Protein AF-A0A519YRF0-F1 (afdb_monomer_lite)

Radius of gyration: 36.35 Å; chains: 1; bounding box: 74×36×101 Å

Sequence (253 aa):
MNTVLRALILFILLAVLALLLGTVAQGPLPVVVQVAGLTIQTTAPIAVIGVLAAFMLAFYLGRLTGWMLRLPRSWFRRKQAEVSARVADAYAAASMGNATLAQQLLTDLKPEDPALADLATILALQTSPLPAFSEKTLANPRLAALTALTYARVTAAAANWEETLRLATIGRQHAPQNAYLLTLQFKALVNLNNPDASELLPTLKPLLGTARHKLLVQIIQGPTALTARPTLDSAWVRAFQQWLPTGSDIFPA

Foldseek 3Di:
DDPVVVVVVVVLVVVLVVVVVVCVVPDFDWDWDADPNDTDIDTPNVVSVVVVVVVVVVVVVVVVVVVVVCVVVVVVVVVLVVLVVLLVVLVVCVLVVNLVSSLVSLVPRDHPDVVSVLSSVLSNLQSDPHNDDDVVQCVPLVRNLSSLLSNLLVCVVVVVLVSNLVSLVSSCVSVVLPLSSLLSNLVSCLLVLHLCNQVSLVSCPVVQDDVRSVVVCCQCVPPPNRPDDQDCPHPVVVVSCVVRCSDHPPDDD

pLDDT: mean 70.37, std 12.91, range [26.81, 93.12]

Structure (mmCIF, N/CA/C/O backbone):
data_AF-A0A519YRF0-F1
#
_entry.id   AF-A0A519YRF0-F1
#
loop_
_atom_site.group_PDB
_atom_site.id
_atom_site.type_symbol
_atom_site.label_atom_id
_atom_site.label_alt_id
_atom_site.label_comp_id
_atom_site.label_asym_id
_atom_site.label_entity_id
_atom_site.label_seq_id
_atom_site.pdbx_PDB_ins_code
_atom_site.Cartn_x
_atom_site.Cartn_y
_atom_site.Cartn_z
_atom_site.occupancy
_atom_site.B_iso_or_equiv
_atom_site.auth_seq_id
_atom_site.auth_comp_id
_atom_site.auth_asym_id
_atom_site.auth_atom_id
_atom_site.pdbx_PDB_model_num
ATOM 1 N N . MET A 1 1 ? -32.588 -3.205 28.923 1.00 53.00 1 MET A N 1
ATOM 2 C CA . MET A 1 1 ? -32.708 -3.470 30.376 1.00 53.00 1 MET A CA 1
ATOM 3 C C . MET A 1 1 ? -33.762 -4.556 30.516 1.00 53.00 1 MET A C 1
ATOM 5 O O . MET A 1 1 ? -34.891 -4.292 30.124 1.00 53.00 1 MET A O 1
ATOM 9 N N . ASN A 1 2 ? -33.376 -5.775 30.907 1.00 62.50 2 ASN A N 1
ATOM 10 C CA . ASN A 1 2 ? -34.237 -6.965 30.822 1.00 62.50 2 ASN A CA 1
ATOM 11 C C . ASN A 1 2 ? -35.499 -6.834 31.687 1.00 62.50 2 ASN A C 1
ATOM 13 O O . ASN A 1 2 ? -35.432 -6.358 32.819 1.00 62.50 2 ASN A O 1
ATOM 17 N N . THR A 1 3 ? -36.630 -7.299 31.160 1.00 71.31 3 THR A N 1
ATOM 18 C CA . THR A 1 3 ? -37.927 -7.429 31.851 1.00 71.31 3 THR A CA 1
ATOM 19 C C . THR A 1 3 ? -37.804 -8.185 33.175 1.00 71.31 3 THR A C 1
ATOM 21 O O . THR A 1 3 ? -38.373 -7.761 34.176 1.00 71.31 3 THR A O 1
ATOM 24 N N . VAL A 1 4 ? -36.956 -9.214 33.212 1.00 65.19 4 VAL A N 1
ATOM 25 C CA . VAL A 1 4 ? -36.637 -10.004 34.414 1.00 65.19 4 VAL A CA 1
ATOM 26 C C . VAL A 1 4 ? -36.037 -9.146 35.535 1.00 65.19 4 VAL A C 1
ATOM 28 O O . VAL A 1 4 ? -36.414 -9.284 36.694 1.00 65.19 4 VAL A O 1
ATOM 31 N N . LEU A 1 5 ? -35.159 -8.195 35.199 1.00 61.03 5 LEU A N 1
ATOM 32 C CA . LEU A 1 5 ? -34.530 -7.316 36.190 1.00 61.03 5 LEU A CA 1
ATOM 33 C C . LEU A 1 5 ? -35.545 -6.333 36.795 1.00 61.03 5 LEU A C 1
ATOM 35 O O . LEU A 1 5 ? -35.478 -6.024 37.980 1.00 61.03 5 LEU A O 1
ATOM 39 N N . ARG A 1 6 ? -36.510 -5.860 35.994 1.00 65.38 6 ARG A N 1
ATOM 40 C CA . ARG A 1 6 ? -37.592 -4.986 36.477 1.00 65.38 6 ARG A CA 1
ATOM 41 C C . ARG A 1 6 ? -38.531 -5.732 37.423 1.00 65.38 6 ARG A C 1
ATOM 43 O O . ARG A 1 6 ? -38.879 -5.184 38.461 1.00 65.38 6 ARG A O 1
ATOM 50 N N . ALA A 1 7 ? -38.890 -6.972 37.087 1.00 65.69 7 ALA A N 1
ATOM 51 C CA . ALA A 1 7 ? -39.741 -7.813 37.925 1.00 65.69 7 ALA A CA 1
ATOM 52 C C . ALA A 1 7 ? -39.082 -8.133 39.278 1.00 65.69 7 ALA A C 1
ATOM 54 O O . ALA A 1 7 ? -39.736 -8.034 40.312 1.00 65.69 7 ALA A O 1
ATOM 55 N N . LEU A 1 8 ? -37.777 -8.427 39.283 1.00 69.75 8 LEU A N 1
ATOM 56 C CA . LEU A 1 8 ? -37.028 -8.707 40.510 1.00 69.75 8 LEU A CA 1
ATOM 57 C C . LEU A 1 8 ? -36.972 -7.487 41.446 1.00 69.75 8 LEU A C 1
ATOM 59 O O . LEU A 1 8 ? -37.209 -7.615 42.643 1.00 69.75 8 LEU A O 1
ATOM 63 N N . ILE A 1 9 ? -36.715 -6.293 40.899 1.00 72.69 9 ILE A N 1
ATOM 64 C CA . ILE A 1 9 ? -36.707 -5.043 41.678 1.00 72.69 9 ILE A CA 1
ATOM 65 C C . ILE A 1 9 ? -38.096 -4.760 42.263 1.00 72.69 9 ILE A C 1
ATOM 67 O O . ILE A 1 9 ? -38.200 -4.403 43.434 1.00 72.69 9 ILE A O 1
ATOM 71 N N . LEU A 1 10 ? -39.158 -4.951 41.472 1.00 72.75 10 LEU A N 1
ATOM 72 C CA . LEU A 1 10 ? -40.535 -4.732 41.920 1.00 72.75 10 LEU A CA 1
ATOM 73 C C . LEU A 1 10 ? -40.923 -5.699 43.048 1.00 72.75 10 LEU A C 1
ATOM 75 O O . LEU A 1 10 ? -41.559 -5.291 44.015 1.00 72.75 10 LEU A O 1
ATOM 79 N N . PHE A 1 11 ? -40.493 -6.959 42.947 1.00 74.75 11 PHE A N 1
ATOM 80 C CA . PHE A 1 11 ? -40.714 -7.980 43.968 1.00 74.75 11 PHE A CA 1
ATOM 81 C C . PHE A 1 11 ? -40.002 -7.646 45.284 1.00 74.75 11 PHE A C 1
ATOM 83 O O . PHE A 1 11 ? -40.615 -7.721 46.345 1.00 74.75 11 PHE A O 1
ATOM 90 N N . ILE A 1 12 ? -38.738 -7.211 45.224 1.00 73.50 12 ILE A N 1
ATOM 91 C CA . ILE A 1 12 ? -37.975 -6.794 46.414 1.00 73.50 12 ILE A CA 1
ATOM 92 C C . ILE A 1 12 ? -38.632 -5.575 47.080 1.00 73.50 12 ILE A C 1
ATOM 94 O O . ILE A 1 12 ? -38.772 -5.544 48.300 1.00 73.50 12 ILE A O 1
ATOM 98 N N . LEU A 1 13 ? -39.090 -4.598 46.290 1.00 72.62 13 LEU A N 1
ATOM 99 C CA . LEU A 1 13 ? -39.826 -3.430 46.787 1.00 72.62 13 LEU A CA 1
ATOM 100 C C . LEU A 1 13 ? -41.149 -3.817 47.463 1.00 72.62 13 LEU A C 1
ATOM 102 O O . LEU A 1 13 ? -41.452 -3.306 48.538 1.00 72.62 13 LEU A O 1
ATOM 106 N N . LEU A 1 14 ? -41.910 -4.741 46.869 1.00 72.94 14 LEU A N 1
ATOM 107 C CA . LEU A 1 14 ? -43.152 -5.268 47.443 1.00 72.94 14 LEU A CA 1
ATOM 108 C C . LEU A 1 14 ? -42.908 -6.041 48.745 1.00 72.94 14 LEU A C 1
ATOM 110 O O . LEU A 1 14 ? -43.640 -5.844 49.712 1.00 72.94 14 LEU A O 1
ATOM 114 N N . ALA A 1 15 ? -41.863 -6.870 48.797 1.00 70.94 15 ALA A N 1
ATOM 115 C CA . ALA A 1 15 ? -41.482 -7.607 50.000 1.00 70.94 15 ALA A CA 1
ATOM 116 C C . ALA A 1 15 ? -41.075 -6.661 51.143 1.00 70.94 15 ALA A C 1
ATOM 118 O O . ALA A 1 15 ? -41.492 -6.852 52.283 1.00 70.94 15 ALA A O 1
ATOM 119 N N . VAL A 1 16 ? -40.326 -5.599 50.831 1.00 69.44 16 VAL A N 1
ATOM 120 C CA . VAL A 1 16 ? -39.959 -4.546 51.788 1.00 69.44 16 VAL A CA 1
ATOM 121 C C . VAL A 1 16 ? -41.188 -3.781 52.287 1.00 69.44 16 VAL A C 1
ATOM 123 O O . VAL A 1 16 ? -41.314 -3.551 53.490 1.00 69.44 16 VAL A O 1
ATOM 126 N N . LEU A 1 17 ? -42.116 -3.423 51.397 1.00 68.38 17 LEU A N 1
ATOM 127 C CA . LEU A 1 17 ? -43.349 -2.723 51.760 1.00 68.38 17 LEU A CA 1
ATOM 128 C C . LEU A 1 17 ? -44.238 -3.575 52.681 1.00 68.38 17 LEU A C 1
ATOM 130 O O . LEU A 1 17 ? -44.758 -3.068 53.674 1.00 68.38 17 LEU A O 1
ATOM 134 N N . ALA A 1 18 ? -44.370 -4.872 52.389 1.00 66.44 18 ALA A N 1
ATOM 135 C CA . ALA A 1 18 ? -45.119 -5.815 53.217 1.00 66.44 18 ALA A CA 1
ATOM 136 C C . ALA A 1 18 ? -44.486 -5.993 54.608 1.00 66.44 18 ALA A C 1
ATOM 138 O O . ALA A 1 18 ? -45.199 -6.026 55.610 1.00 66.44 18 ALA A O 1
ATOM 139 N N . LEU A 1 19 ? -43.151 -6.043 54.685 1.00 65.81 19 LEU A N 1
ATOM 140 C CA . LEU A 1 19 ? -42.425 -6.138 55.953 1.00 65.81 19 LEU A CA 1
ATOM 141 C C . LEU A 1 19 ? -42.601 -4.866 56.800 1.00 65.81 19 LEU A C 1
ATOM 143 O O . LEU A 1 19 ? -42.860 -4.951 57.999 1.00 65.81 19 LEU A O 1
ATOM 147 N N . LEU A 1 20 ? -42.526 -3.688 56.170 1.00 63.53 20 LEU A N 1
ATOM 148 C CA . LEU A 1 20 ? -42.770 -2.399 56.823 1.00 63.53 20 LEU A CA 1
ATOM 149 C C . LEU A 1 20 ? -44.197 -2.319 57.381 1.00 63.53 20 LEU A C 1
ATOM 151 O O . LEU A 1 20 ? -44.368 -2.002 58.557 1.00 63.53 20 LEU A O 1
ATOM 155 N N . LEU A 1 21 ? -45.206 -2.686 56.583 1.00 64.56 21 LEU A N 1
ATOM 156 C CA . LEU A 1 21 ? -46.608 -2.739 57.016 1.00 64.56 21 LEU A CA 1
ATOM 157 C C . LEU A 1 21 ? -46.819 -3.713 58.188 1.00 64.56 21 LEU A C 1
ATOM 159 O O . LEU A 1 21 ? -47.535 -3.382 59.132 1.00 64.56 21 LEU A O 1
ATOM 163 N N . GLY A 1 22 ? -46.148 -4.870 58.176 1.00 61.28 22 GLY A N 1
ATOM 164 C CA . GLY A 1 22 ? -46.177 -5.835 59.280 1.00 61.28 22 GLY A CA 1
ATOM 165 C C . GLY A 1 22 ? -45.564 -5.299 60.580 1.00 61.28 22 GLY A C 1
ATOM 166 O O . GLY A 1 22 ? -46.123 -5.508 61.654 1.00 61.28 22 GLY A O 1
ATOM 167 N N . THR A 1 23 ? -44.459 -4.549 60.498 1.00 61.69 23 THR A N 1
ATOM 168 C CA . THR A 1 23 ? -43.810 -3.950 61.684 1.00 61.69 23 THR A CA 1
ATOM 169 C C . THR A 1 23 ? -44.591 -2.780 62.287 1.00 61.69 23 THR A C 1
ATOM 171 O O . THR A 1 23 ? -44.574 -2.595 63.501 1.00 61.69 23 THR A O 1
ATOM 174 N N . VAL A 1 24 ? -45.332 -2.017 61.476 1.00 58.81 24 VAL A N 1
ATOM 175 C CA . VAL A 1 24 ? -46.203 -0.933 61.970 1.00 58.81 24 VAL A CA 1
ATOM 176 C C . VAL A 1 24 ? -47.383 -1.489 62.779 1.00 58.81 24 VAL A C 1
ATOM 178 O O . VAL A 1 24 ? -47.816 -0.851 63.734 1.00 58.81 24 VAL A O 1
ATOM 181 N N . ALA A 1 25 ? -47.860 -2.695 62.457 1.00 60.47 25 ALA A N 1
ATOM 182 C CA . ALA A 1 25 ? -48.976 -3.334 63.156 1.00 60.47 25 ALA A CA 1
ATOM 183 C C . ALA A 1 25 ? -48.608 -3.943 64.528 1.00 60.47 25 ALA A C 1
ATOM 185 O O . ALA A 1 25 ? -49.500 -4.158 65.343 1.00 60.47 25 ALA A O 1
ATOM 186 N N . GLN A 1 26 ? -47.324 -4.230 64.792 1.00 58.56 26 GLN A N 1
ATOM 187 C CA . GLN A 1 26 ? -46.872 -4.934 66.009 1.00 58.56 26 GLN A CA 1
ATOM 188 C C . GLN A 1 26 ? -45.942 -4.107 66.919 1.00 58.56 26 GLN A C 1
ATOM 190 O O . GLN A 1 26 ? -45.599 -4.555 68.011 1.00 58.56 26 GLN A O 1
ATOM 195 N N . GLY A 1 27 ? -45.570 -2.889 66.508 1.00 55.56 27 GLY A N 1
ATOM 196 C CA . GLY A 1 27 ? -44.633 -2.019 67.226 1.00 55.56 27 GLY A CA 1
ATOM 197 C C . GLY A 1 27 ? -43.182 -2.161 66.733 1.00 55.56 27 GLY A C 1
ATOM 198 O O . GLY A 1 27 ? -42.813 -3.177 66.139 1.00 55.56 27 GLY A O 1
ATOM 199 N N . PRO A 1 28 ? -42.331 -1.132 66.928 1.00 60.09 28 PRO A N 1
ATOM 200 C CA . PRO A 1 28 ? -40.981 -1.110 66.372 1.00 60.09 28 PRO A CA 1
ATOM 201 C C . PRO A 1 28 ? -40.077 -2.137 67.066 1.00 60.09 28 PRO A C 1
ATOM 203 O O . PRO A 1 28 ? -39.600 -1.921 68.178 1.00 60.09 28 PRO A O 1
ATOM 206 N N . LEU A 1 29 ? -39.807 -3.247 66.379 1.00 66.69 29 LEU A N 1
ATOM 207 C CA . LEU A 1 29 ? -38.851 -4.260 66.821 1.00 66.69 29 LEU A CA 1
ATOM 208 C C . LEU A 1 29 ? -37.414 -3.697 66.759 1.00 66.69 29 LEU A C 1
ATOM 210 O O . LEU A 1 29 ? -37.010 -3.183 65.704 1.00 66.69 29 LEU A O 1
ATOM 214 N N . PRO A 1 30 ? -36.635 -3.775 67.855 1.00 67.00 30 PRO A N 1
ATOM 215 C CA . PRO A 1 30 ? -35.229 -3.394 67.848 1.00 67.00 30 PRO A CA 1
ATOM 216 C C . PRO A 1 30 ? -34.415 -4.425 67.061 1.00 67.00 30 PRO A C 1
ATOM 218 O O . PRO A 1 30 ? -34.533 -5.630 67.276 1.00 67.00 30 PRO A O 1
ATOM 221 N N . VAL A 1 31 ? -33.578 -3.945 66.144 1.00 69.56 31 VAL A N 1
ATOM 222 C CA . VAL A 1 31 ? -32.712 -4.767 65.295 1.00 69.56 31 VAL A CA 1
ATOM 223 C C . VAL A 1 31 ? -31.274 -4.290 65.459 1.00 69.56 31 VAL A C 1
ATOM 225 O O . VAL A 1 31 ? -30.979 -3.096 65.387 1.00 69.56 31 VAL A O 1
ATOM 228 N N . VAL A 1 32 ? -30.363 -5.236 65.672 1.00 70.38 32 VAL A N 1
ATOM 229 C CA . VAL A 1 32 ? -28.924 -4.965 65.695 1.00 70.38 32 VAL A CA 1
ATOM 230 C C . VAL A 1 32 ? -28.368 -5.275 64.316 1.00 70.38 32 VAL A C 1
ATOM 232 O O . VAL A 1 32 ? -28.427 -6.415 63.859 1.00 70.38 32 VAL A O 1
ATOM 235 N N . VAL A 1 33 ? -27.837 -4.257 63.646 1.00 65.81 33 VAL A N 1
ATOM 236 C CA . VAL A 1 33 ? -27.170 -4.405 62.353 1.00 65.81 33 VAL A CA 1
ATOM 237 C C . VAL A 1 33 ? -25.669 -4.316 62.593 1.00 65.81 33 VAL A C 1
ATOM 239 O O . VAL A 1 33 ? -25.181 -3.326 63.139 1.00 65.81 33 VAL A O 1
ATOM 242 N N . GLN A 1 34 ? -24.937 -5.359 62.207 1.00 64.56 34 GLN A N 1
ATOM 243 C CA . GLN A 1 34 ? -23.490 -5.433 62.384 1.00 64.56 34 GLN A CA 1
ATOM 244 C C . GLN A 1 34 ? -22.806 -5.426 61.016 1.00 64.56 34 GLN A C 1
ATOM 246 O O . GLN A 1 34 ? -23.026 -6.320 60.201 1.00 64.56 34 GLN A O 1
ATOM 251 N N . VAL A 1 35 ? -21.990 -4.403 60.750 1.00 64.50 35 VAL A N 1
ATOM 252 C CA . VAL A 1 35 ? -21.267 -4.244 59.478 1.00 64.50 35 VAL A CA 1
ATOM 253 C C . VAL A 1 35 ? -19.818 -3.886 59.778 1.00 64.50 35 VAL A C 1
ATOM 255 O O . VAL A 1 35 ? -19.557 -2.888 60.439 1.00 64.50 35 VAL A O 1
ATOM 258 N N . ALA A 1 36 ? -18.871 -4.697 59.297 1.00 63.84 36 ALA A N 1
ATOM 259 C CA . ALA A 1 36 ? -17.427 -4.448 59.419 1.00 63.84 36 ALA A CA 1
ATOM 260 C C . ALA A 1 36 ? -16.949 -4.090 60.849 1.00 63.84 36 ALA A C 1
ATOM 262 O O . ALA A 1 36 ? -16.088 -3.235 61.030 1.00 63.84 36 ALA A O 1
ATOM 263 N N . GLY A 1 37 ? -17.523 -4.731 61.873 1.00 68.00 37 GLY A N 1
ATOM 264 C CA . GLY A 1 37 ? -17.182 -4.492 63.283 1.00 68.00 37 GLY A CA 1
ATOM 265 C C . GLY A 1 37 ? -17.943 -3.341 63.957 1.00 68.00 37 GLY A C 1
ATOM 266 O O . GLY A 1 37 ? -17.885 -3.227 65.177 1.00 68.00 37 GLY A O 1
ATOM 267 N N . LEU A 1 38 ? -18.712 -2.541 63.212 1.00 59.34 38 LEU A N 1
ATOM 268 C CA . LEU A 1 38 ? -19.618 -1.528 63.761 1.00 59.34 38 LEU A CA 1
ATOM 269 C C . LEU A 1 38 ? -20.990 -2.144 64.053 1.00 59.34 38 LEU A C 1
ATOM 271 O O . LEU A 1 38 ? -21.667 -2.646 63.154 1.00 59.34 38 LEU A O 1
ATOM 275 N N . THR A 1 39 ? -21.402 -2.094 65.319 1.00 72.88 39 THR A N 1
ATOM 276 C CA . THR A 1 39 ? -22.752 -2.451 65.770 1.00 72.88 39 THR A CA 1
ATOM 277 C C . THR A 1 39 ? -23.626 -1.209 65.835 1.00 72.88 39 THR A C 1
ATOM 279 O O . THR A 1 39 ? -23.376 -0.316 66.644 1.00 72.88 39 THR A O 1
ATOM 282 N N . ILE A 1 40 ? -24.673 -1.170 65.015 1.00 71.69 40 ILE A N 1
ATOM 283 C CA . ILE A 1 40 ? -25.678 -0.107 65.023 1.00 71.69 40 ILE A CA 1
ATOM 284 C C . ILE A 1 40 ? -26.982 -0.711 65.540 1.00 71.69 40 ILE A C 1
ATOM 286 O O . ILE A 1 40 ? -27.536 -1.631 64.936 1.00 71.69 40 ILE A O 1
ATOM 290 N N . GLN A 1 41 ? -27.473 -0.200 66.669 1.00 74.88 41 GLN A N 1
ATOM 291 C CA . GLN A 1 41 ? -28.813 -0.514 67.157 1.00 74.88 41 GLN A CA 1
ATOM 292 C C . GLN A 1 41 ? -29.805 0.433 66.487 1.00 74.88 41 GLN A C 1
ATOM 294 O O . GLN A 1 41 ? -29.674 1.652 66.579 1.00 74.88 41 GLN A O 1
ATOM 299 N N . THR A 1 42 ? -30.778 -0.120 65.771 1.00 73.88 42 THR A N 1
ATOM 300 C CA . THR A 1 42 ? -31.785 0.668 65.060 1.00 73.88 42 THR A CA 1
ATOM 301 C C . THR A 1 42 ? -33.135 -0.044 65.077 1.00 73.88 42 THR A C 1
ATOM 303 O O . THR A 1 42 ? -33.248 -1.184 65.525 1.00 73.88 42 THR A O 1
ATOM 306 N N . THR A 1 43 ? -34.192 0.622 64.625 1.00 76.56 43 THR A N 1
ATOM 307 C CA . THR A 1 43 ? -35.510 -0.004 64.483 1.00 76.56 43 THR A CA 1
ATOM 308 C C . THR A 1 43 ? -35.619 -0.686 63.119 1.00 76.56 43 THR A C 1
ATOM 310 O O . THR A 1 43 ? -35.052 -0.216 62.128 1.00 76.56 43 THR A O 1
ATOM 313 N N . ALA A 1 44 ? -36.367 -1.792 63.050 1.00 69.38 44 ALA A N 1
ATOM 314 C CA . ALA A 1 44 ? -36.613 -2.536 61.810 1.00 69.38 44 ALA A CA 1
ATOM 315 C C . ALA A 1 44 ? -36.933 -1.656 60.573 1.00 69.38 44 ALA A C 1
ATOM 317 O O . ALA A 1 44 ? -36.298 -1.863 59.536 1.00 69.38 44 ALA A O 1
ATOM 318 N N . PRO A 1 45 ? -37.825 -0.642 60.636 1.00 71.19 45 PRO A N 1
ATOM 319 C CA . PRO A 1 45 ? -38.110 0.201 59.473 1.00 71.19 45 PRO A CA 1
ATOM 320 C C . PRO A 1 45 ? -36.902 1.010 58.983 1.00 71.19 45 PRO A C 1
ATOM 322 O O . PRO A 1 45 ? -36.700 1.141 57.776 1.00 71.19 45 PRO A O 1
ATOM 325 N N . ILE A 1 46 ? -36.063 1.513 59.893 1.00 72.06 46 ILE A N 1
ATOM 326 C CA . ILE A 1 46 ? -34.870 2.292 59.536 1.00 72.06 46 ILE A CA 1
ATOM 327 C C . ILE A 1 46 ? -33.813 1.384 58.895 1.00 72.06 46 ILE A C 1
ATOM 329 O O . ILE A 1 46 ? -33.223 1.758 57.880 1.00 72.06 46 ILE A O 1
ATOM 333 N N . ALA A 1 47 ? -33.617 0.171 59.425 1.00 68.88 47 ALA A N 1
ATOM 334 C CA . ALA A 1 47 ? -32.713 -0.816 58.831 1.00 68.88 47 ALA A CA 1
ATOM 335 C C . ALA A 1 47 ? -33.120 -1.168 57.391 1.00 68.88 47 ALA A C 1
ATOM 337 O O . ALA A 1 47 ? -32.279 -1.202 56.493 1.00 68.88 47 ALA A O 1
ATOM 338 N N . VAL A 1 48 ? -34.418 -1.372 57.156 1.00 75.25 48 VAL A N 1
ATOM 339 C CA . VAL A 1 48 ? -34.959 -1.704 55.833 1.00 75.25 48 VAL A CA 1
ATOM 340 C C . VAL A 1 48 ? -34.757 -0.558 54.836 1.00 75.25 48 VAL A C 1
ATOM 342 O O . VAL A 1 48 ? -34.291 -0.797 53.720 1.00 75.25 48 VAL A O 1
ATOM 345 N N . ILE A 1 49 ? -35.028 0.689 55.238 1.00 76.06 49 ILE A N 1
ATOM 346 C CA . ILE A 1 49 ? -34.764 1.874 54.403 1.00 76.06 49 ILE A CA 1
ATOM 347 C C . ILE A 1 49 ? -33.265 1.993 54.091 1.00 76.06 49 ILE A C 1
ATOM 349 O O . ILE A 1 49 ? -32.899 2.240 52.942 1.00 76.06 49 ILE A O 1
ATOM 353 N N . GLY A 1 50 ? -32.396 1.771 55.082 1.00 74.69 50 GLY A N 1
ATOM 354 C CA . GLY A 1 50 ? -30.943 1.815 54.911 1.00 74.69 50 GLY A CA 1
ATOM 355 C C . GLY A 1 50 ? -30.426 0.783 53.904 1.00 74.69 50 GLY A C 1
ATOM 356 O O . GLY A 1 50 ? -29.639 1.125 53.021 1.00 74.69 50 GLY A O 1
ATOM 357 N N . VAL A 1 51 ? -30.917 -0.459 53.973 1.00 76.81 51 VAL A N 1
ATOM 358 C CA . VAL A 1 51 ? -30.574 -1.517 53.007 1.00 76.81 51 VAL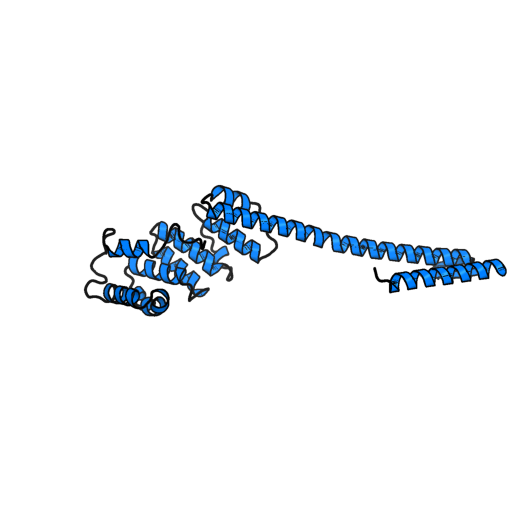 A CA 1
ATOM 359 C C . VAL A 1 51 ? -31.068 -1.162 51.605 1.00 76.81 51 VAL A C 1
ATOM 361 O O . VAL A 1 51 ? -30.326 -1.321 50.634 1.00 76.81 51 VAL A O 1
ATOM 364 N N . LEU A 1 52 ? -32.288 -0.631 51.481 1.00 78.88 52 LEU A N 1
ATOM 365 C CA . LEU A 1 52 ? -32.844 -0.233 50.188 1.00 78.88 52 LEU A CA 1
ATOM 366 C C . LEU A 1 52 ? -32.046 0.920 49.557 1.00 78.88 52 LEU A C 1
ATOM 368 O O . LEU A 1 52 ? -31.736 0.882 48.365 1.00 78.88 52 LEU A O 1
ATOM 372 N N . ALA A 1 53 ? -31.669 1.915 50.363 1.00 75.31 53 ALA A N 1
ATOM 373 C CA . ALA A 1 53 ? -30.840 3.037 49.936 1.00 75.31 53 ALA A CA 1
ATOM 374 C C . ALA A 1 53 ? -29.446 2.571 49.495 1.00 75.31 53 ALA A C 1
ATOM 376 O O . ALA A 1 53 ? -28.986 2.960 48.421 1.00 75.31 53 ALA A O 1
ATOM 377 N N . ALA A 1 54 ? -28.801 1.685 50.261 1.00 76.81 54 ALA A N 1
ATOM 378 C CA . ALA A 1 54 ? -27.510 1.104 49.896 1.00 76.81 54 ALA A CA 1
ATOM 379 C C . ALA A 1 54 ? -27.591 0.300 48.587 1.00 76.81 54 ALA A C 1
ATOM 381 O O . ALA A 1 54 ? -26.713 0.414 47.730 1.00 76.81 54 ALA A O 1
ATOM 382 N N . PHE A 1 55 ? -28.670 -0.460 48.387 1.00 80.88 55 PHE A N 1
ATOM 383 C CA . PHE A 1 55 ? -28.889 -1.224 47.161 1.00 80.88 55 PHE A CA 1
ATOM 384 C C . PHE A 1 55 ? -29.127 -0.314 45.945 1.00 80.88 55 PHE A C 1
ATOM 386 O O . PHE A 1 55 ? -28.526 -0.517 44.888 1.00 80.88 55 PHE A O 1
ATOM 393 N N . MET A 1 56 ? -29.952 0.729 46.094 1.00 79.62 56 MET A N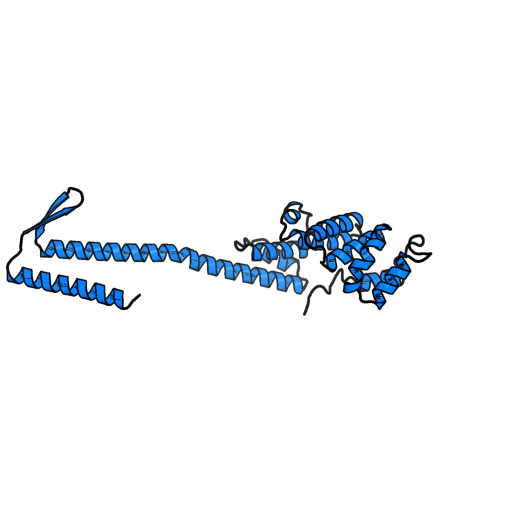 1
ATOM 394 C CA . MET A 1 56 ? -30.157 1.754 45.064 1.00 79.62 56 MET A CA 1
ATOM 395 C C . MET A 1 56 ? -28.846 2.464 44.711 1.00 79.62 56 MET A C 1
ATOM 397 O O . MET A 1 56 ? -28.563 2.661 43.528 1.00 79.62 56 MET A O 1
ATOM 401 N N . LEU A 1 57 ? -28.031 2.800 45.716 1.00 80.75 57 LEU A N 1
ATOM 402 C CA . LEU A 1 57 ? -26.729 3.438 45.538 1.00 80.75 57 LEU A CA 1
ATOM 403 C C . LEU A 1 57 ? -25.766 2.527 44.766 1.00 80.75 57 LEU A C 1
ATOM 405 O O . LEU A 1 57 ? -25.178 2.958 43.776 1.00 80.75 57 LEU A O 1
ATOM 409 N N . ALA A 1 58 ? -25.649 1.256 45.161 1.00 79.12 58 ALA A N 1
ATOM 410 C CA . ALA A 1 58 ? -24.813 0.271 44.477 1.00 79.12 58 ALA A CA 1
ATOM 411 C C . ALA A 1 58 ? -25.260 0.050 43.021 1.00 79.12 58 ALA A C 1
ATOM 413 O O . ALA A 1 58 ? -24.430 -0.008 42.112 1.00 79.12 58 ALA A O 1
ATOM 414 N N . PHE A 1 59 ? -26.572 -0.003 42.774 1.00 79.75 59 PHE A N 1
ATOM 415 C CA . PHE A 1 59 ? -27.128 -0.107 41.426 1.00 79.75 59 PHE A CA 1
ATOM 416 C C . PHE A 1 59 ? -26.803 1.125 40.569 1.00 79.75 59 PHE A C 1
ATOM 418 O O . PHE A 1 59 ? -26.399 0.990 39.410 1.00 79.75 59 PHE A O 1
ATOM 425 N N . TYR A 1 60 ? -26.944 2.329 41.133 1.00 81.00 60 TYR A N 1
ATOM 426 C CA . TYR A 1 60 ? -26.589 3.568 40.445 1.00 81.00 60 TYR A CA 1
ATOM 427 C C . TYR A 1 60 ? -25.095 3.625 40.131 1.00 81.00 60 TYR A C 1
ATOM 429 O O . TYR A 1 60 ? -24.739 3.893 38.985 1.00 81.00 60 TYR A O 1
ATOM 437 N N . LEU A 1 61 ? -24.233 3.293 41.097 1.00 80.69 61 LEU A N 1
ATOM 438 C CA . LEU A 1 61 ? -22.782 3.227 40.912 1.00 80.69 61 LEU A CA 1
ATOM 439 C C . LEU A 1 61 ? -22.395 2.220 39.821 1.00 80.69 61 LEU A C 1
ATOM 441 O O . LEU A 1 61 ? -21.614 2.558 38.934 1.00 80.69 61 LEU A O 1
ATOM 445 N N . GLY A 1 62 ? -22.996 1.026 39.806 1.00 75.94 62 GLY A N 1
ATOM 446 C CA . GLY A 1 62 ? -22.772 0.021 38.759 1.00 75.94 62 GLY A CA 1
ATOM 447 C C . GLY A 1 62 ? -23.221 0.473 37.363 1.00 75.94 62 GLY A C 1
ATOM 448 O O . GLY A 1 62 ? -22.587 0.166 36.351 1.00 75.94 62 GLY A O 1
ATOM 449 N N . ARG A 1 63 ? -24.306 1.249 37.273 1.00 75.44 63 ARG A N 1
ATOM 450 C CA . ARG A 1 63 ? -24.770 1.810 35.996 1.00 75.44 63 ARG A CA 1
ATOM 451 C C . ARG A 1 63 ? -23.874 2.952 35.511 1.00 75.44 63 ARG A C 1
ATOM 453 O O . ARG A 1 63 ? -23.651 3.074 34.305 1.00 75.44 63 ARG A O 1
ATOM 460 N N . LEU A 1 64 ? -23.357 3.761 36.432 1.00 75.50 64 LEU A N 1
ATOM 461 C CA . LEU A 1 64 ? -22.474 4.891 36.148 1.00 75.50 64 LEU A CA 1
ATOM 462 C C . LEU A 1 64 ? -21.095 4.410 35.676 1.00 75.50 64 LEU A C 1
ATOM 464 O O . LEU A 1 64 ? -20.599 4.895 34.659 1.00 75.50 64 LEU A O 1
ATOM 468 N N . THR A 1 65 ? -20.537 3.373 36.310 1.00 71.94 65 THR A N 1
ATOM 469 C CA . THR A 1 65 ? -19.306 2.710 35.844 1.00 71.94 65 THR A CA 1
ATOM 470 C C . THR A 1 65 ? -19.500 2.060 34.475 1.00 71.94 65 THR A C 1
ATOM 472 O O . THR A 1 65 ? -18.663 2.221 33.588 1.00 71.94 65 THR A O 1
ATOM 475 N N . GLY A 1 66 ? -20.649 1.419 34.234 1.00 69.50 66 GLY A N 1
ATOM 476 C CA . GLY A 1 66 ? -21.006 0.896 32.914 1.00 69.50 66 GLY A CA 1
ATOM 477 C C . GLY A 1 66 ? -21.117 1.972 31.822 1.00 69.50 66 GLY A C 1
ATOM 478 O O . GLY A 1 66 ? -20.812 1.698 30.660 1.00 69.50 66 GLY A O 1
ATOM 479 N N . TRP A 1 67 ? -21.528 3.196 32.169 1.00 66.69 67 TRP A N 1
ATOM 480 C CA . TRP A 1 67 ? -21.585 4.330 31.239 1.00 66.69 67 TRP A CA 1
ATOM 481 C C . TRP A 1 67 ? -20.195 4.925 30.976 1.00 66.69 67 TRP A C 1
ATOM 483 O O . TRP A 1 67 ? -19.823 5.109 29.815 1.00 66.69 67 TRP A O 1
ATOM 493 N N . MET A 1 68 ? -19.384 5.109 32.024 1.00 64.44 68 MET A N 1
ATOM 494 C CA . MET A 1 68 ? -17.985 5.542 31.907 1.00 64.44 68 MET A CA 1
ATOM 495 C C . MET A 1 68 ? -17.137 4.581 31.065 1.00 64.44 68 MET A C 1
ATOM 497 O O . MET A 1 68 ? -16.332 5.031 30.257 1.00 64.44 68 MET A O 1
ATOM 501 N N . LEU A 1 69 ? -17.367 3.268 31.162 1.00 65.00 69 LEU A N 1
ATOM 502 C CA . LEU A 1 69 ? -16.667 2.269 30.342 1.00 65.00 69 LEU A CA 1
ATOM 503 C C . LEU A 1 69 ? -17.124 2.248 28.869 1.00 65.00 69 LEU A C 1
ATOM 505 O O . LEU A 1 69 ? -16.408 1.740 28.004 1.00 65.00 69 LEU A O 1
ATOM 509 N N . ARG A 1 70 ? -18.308 2.789 28.549 1.00 59.12 70 ARG A N 1
ATOM 510 C CA . ARG A 1 70 ? -18.867 2.816 27.180 1.00 59.12 70 ARG A CA 1
ATOM 511 C C . ARG A 1 70 ? -18.565 4.102 26.414 1.00 59.12 70 ARG A C 1
ATOM 513 O O . ARG A 1 70 ? -18.424 4.040 25.193 1.00 59.12 70 ARG A O 1
ATOM 520 N N . LEU A 1 71 ? -18.417 5.225 27.113 1.00 61.72 71 LEU A N 1
ATOM 521 C CA . LEU A 1 71 ? -17.996 6.517 26.563 1.00 61.72 71 LEU A CA 1
ATOM 522 C C . LEU A 1 71 ? -16.760 6.456 25.647 1.00 61.72 71 LEU A C 1
ATOM 524 O O . LEU A 1 71 ? -16.853 6.973 24.526 1.00 61.72 71 LEU A O 1
ATOM 528 N N . PRO A 1 72 ? -15.640 5.807 26.037 1.00 62.62 72 PRO A N 1
ATOM 529 C CA . PRO A 1 72 ? -14.459 5.771 25.183 1.00 62.62 72 PRO A CA 1
ATOM 530 C C . PRO A 1 72 ? -14.774 5.098 23.843 1.00 62.62 72 PRO A C 1
ATOM 532 O O . PRO A 1 72 ? -14.470 5.654 22.794 1.00 62.62 72 PRO A O 1
ATOM 535 N N . ARG A 1 73 ? -15.495 3.970 23.832 1.00 62.12 73 ARG A N 1
ATOM 536 C CA . ARG A 1 73 ? -15.777 3.222 22.591 1.00 62.12 73 ARG A CA 1
ATOM 537 C C . ARG A 1 73 ? -16.614 4.006 21.579 1.00 62.12 73 ARG A C 1
ATOM 539 O O . ARG A 1 73 ? -16.340 3.934 20.38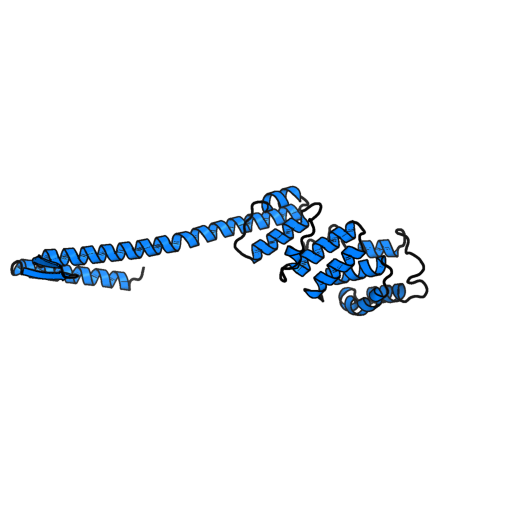4 1.00 62.12 73 ARG A O 1
ATOM 546 N N . SER A 1 74 ? -17.628 4.747 22.026 1.00 66.94 74 SER A N 1
ATOM 547 C CA . SER A 1 74 ? -18.436 5.584 21.126 1.00 66.94 74 SER A CA 1
ATOM 548 C C . SER A 1 74 ? -17.655 6.768 20.558 1.00 66.94 74 SER A C 1
ATOM 550 O O . SER A 1 74 ? -17.866 7.144 19.406 1.00 66.94 74 SER A O 1
ATOM 552 N N . TRP A 1 75 ? -16.743 7.339 21.347 1.00 71.00 75 TRP A N 1
ATOM 553 C CA . TRP A 1 75 ? -15.906 8.455 20.918 1.00 71.00 75 TRP A CA 1
ATOM 554 C C . TRP A 1 75 ? -14.823 8.004 19.929 1.00 71.00 75 TRP A C 1
ATOM 556 O O . TRP A 1 75 ? -14.664 8.622 18.878 1.00 71.00 75 TRP A O 1
ATOM 566 N N . PHE A 1 76 ? -14.173 6.865 20.194 1.00 66.62 76 PHE A N 1
ATOM 567 C CA . PHE A 1 76 ? -13.202 6.251 19.281 1.00 66.62 76 PHE A CA 1
ATOM 568 C C . PHE A 1 76 ? -13.821 5.880 17.929 1.00 66.62 76 PHE A C 1
ATOM 570 O O . PHE A 1 76 ? -13.240 6.197 16.896 1.00 66.62 76 PHE A O 1
ATOM 577 N N . ARG A 1 77 ? -15.034 5.303 17.900 1.00 68.19 77 ARG A N 1
ATOM 578 C CA . ARG A 1 77 ? -15.722 4.992 16.630 1.00 68.19 77 ARG A CA 1
ATOM 579 C C . ARG A 1 77 ? -15.984 6.229 15.774 1.00 68.19 77 ARG A C 1
ATOM 581 O O . ARG A 1 77 ? -15.827 6.167 14.561 1.00 68.19 77 ARG A O 1
ATOM 588 N N . ARG A 1 78 ? -16.380 7.349 16.389 1.00 74.25 78 ARG A N 1
ATOM 589 C CA . ARG A 1 78 ? -16.587 8.611 15.659 1.00 74.25 78 ARG A CA 1
ATOM 590 C C . ARG A 1 78 ? -15.274 9.155 15.101 1.00 74.25 78 ARG A C 1
ATOM 592 O O . ARG A 1 78 ? -15.240 9.532 13.937 1.00 74.25 78 ARG A O 1
ATOM 599 N N . LYS A 1 79 ? -14.199 9.126 15.895 1.00 76.56 79 LYS A N 1
ATOM 600 C CA . LYS A 1 79 ? -12.863 9.524 15.430 1.00 76.56 79 LYS A CA 1
ATOM 601 C C . LYS A 1 79 ? -12.363 8.655 14.278 1.00 76.56 79 LYS A C 1
ATOM 603 O O . LYS A 1 79 ? -11.856 9.191 13.304 1.00 76.56 79 LYS A O 1
ATOM 608 N N . GLN A 1 80 ? -12.540 7.336 14.348 1.00 75.31 80 GLN A N 1
ATOM 609 C CA . GLN A 1 80 ? -12.152 6.435 13.257 1.00 75.31 80 GLN A CA 1
ATOM 610 C C . GLN A 1 80 ? -12.949 6.694 11.974 1.00 75.31 80 GLN A C 1
ATOM 612 O O . GLN A 1 80 ? -12.365 6.681 10.894 1.00 75.31 80 GLN A O 1
ATOM 617 N N . ALA A 1 81 ? -14.249 6.986 12.078 1.00 76.50 81 ALA A N 1
ATOM 618 C CA . ALA A 1 81 ? -15.056 7.358 10.918 1.00 76.50 81 ALA A CA 1
ATOM 619 C C . ALA A 1 81 ? -14.541 8.650 10.259 1.00 76.50 81 ALA A C 1
ATOM 621 O O . ALA A 1 81 ? -14.385 8.696 9.041 1.00 76.50 81 ALA A O 1
ATOM 622 N N . GLU A 1 82 ? -14.195 9.666 11.053 1.00 83.38 82 GLU A N 1
ATOM 623 C CA . GLU A 1 82 ? -13.613 10.914 10.541 1.00 83.38 82 GLU A CA 1
ATOM 624 C C . GLU A 1 82 ? -12.249 10.686 9.868 1.00 83.38 82 GLU A C 1
ATOM 626 O O . GLU A 1 82 ? -12.009 11.176 8.768 1.00 83.38 82 GLU A O 1
ATOM 631 N N . VAL A 1 83 ? -11.378 9.883 10.489 1.00 79.75 83 VAL A N 1
ATOM 632 C CA . VAL A 1 83 ? -10.081 9.479 9.920 1.00 79.75 83 VAL A CA 1
ATOM 633 C C . VAL A 1 83 ? -10.277 8.765 8.580 1.00 79.75 83 VAL A C 1
ATOM 635 O O . VAL A 1 83 ? -9.602 9.096 7.610 1.00 79.75 83 VAL A O 1
ATOM 638 N N . SER A 1 84 ? -11.225 7.826 8.498 1.00 75.81 84 SER A N 1
ATOM 639 C CA . SER A 1 84 ? -11.511 7.099 7.256 1.00 75.81 84 SER A CA 1
ATOM 640 C C . SER A 1 84 ? -12.036 8.007 6.141 1.00 75.81 84 SER A C 1
ATOM 642 O O . SER A 1 84 ? -11.617 7.856 4.996 1.00 75.81 84 SER A O 1
ATOM 644 N N . ALA A 1 85 ? -12.878 8.992 6.476 1.00 79.12 85 ALA A N 1
ATOM 645 C CA . ALA A 1 85 ? -13.385 9.968 5.516 1.00 79.12 85 ALA A CA 1
ATOM 646 C C . ALA A 1 85 ? -12.247 10.829 4.952 1.00 79.12 85 ALA A C 1
ATOM 648 O O . ALA A 1 85 ? -12.123 10.957 3.742 1.00 79.12 85 ALA A O 1
ATOM 649 N N . ARG A 1 86 ? -11.338 11.316 5.807 1.00 80.50 86 ARG A N 1
ATOM 650 C CA . ARG A 1 86 ? -10.183 12.105 5.350 1.00 80.50 86 ARG A CA 1
ATOM 651 C C . ARG A 1 86 ? -9.214 11.306 4.478 1.00 80.50 86 ARG A C 1
ATOM 653 O O . ARG A 1 86 ? -8.661 11.862 3.537 1.00 80.50 86 ARG A O 1
ATOM 660 N N . VAL A 1 87 ? -9.010 10.016 4.762 1.00 75.94 87 VAL A N 1
ATOM 661 C CA . VAL A 1 87 ? -8.207 9.134 3.892 1.00 75.94 87 VAL A CA 1
ATOM 662 C C . VAL A 1 87 ? -8.887 8.949 2.530 1.00 75.94 87 VAL A C 1
ATOM 664 O O . VAL A 1 87 ? -8.208 8.980 1.506 1.00 75.94 87 VAL A O 1
ATOM 667 N N . ALA A 1 88 ? -10.216 8.809 2.499 1.00 72.44 88 ALA A N 1
ATOM 668 C CA . ALA A 1 88 ? -10.976 8.730 1.253 1.00 72.44 88 ALA A CA 1
ATOM 669 C C . ALA A 1 88 ? -10.921 10.045 0.453 1.00 72.44 88 ALA A C 1
ATOM 671 O O . ALA A 1 88 ? -10.689 10.013 -0.754 1.00 72.44 88 ALA A O 1
ATOM 672 N N . ASP A 1 89 ? -11.043 11.194 1.118 1.00 79.38 89 ASP A N 1
ATOM 673 C CA . ASP A 1 89 ? -10.921 12.511 0.486 1.00 79.38 89 ASP A CA 1
ATOM 674 C C . ASP A 1 89 ? -9.503 12.748 -0.049 1.00 79.38 89 ASP A C 1
ATOM 676 O O . ASP A 1 89 ? -9.328 13.271 -1.149 1.00 79.38 89 ASP A O 1
ATOM 680 N N . ALA A 1 90 ? -8.476 12.310 0.688 1.00 76.25 90 ALA A N 1
ATOM 681 C CA . ALA A 1 90 ? -7.091 12.366 0.233 1.00 76.25 90 ALA A CA 1
ATOM 682 C C . ALA A 1 90 ? -6.863 11.487 -1.004 1.00 76.25 90 ALA A C 1
ATOM 684 O O . ALA A 1 90 ? -6.194 11.912 -1.945 1.00 76.25 90 ALA A O 1
ATOM 685 N N . TYR A 1 91 ? -7.455 10.289 -1.036 1.00 74.25 91 TYR A N 1
ATOM 686 C CA . TYR A 1 91 ? -7.435 9.425 -2.215 1.00 74.25 91 TYR A CA 1
ATOM 687 C C . TYR A 1 91 ? -8.124 10.086 -3.413 1.00 74.25 91 TYR A C 1
ATOM 689 O O . TYR A 1 91 ? -7.560 10.122 -4.506 1.00 74.25 91 TYR A O 1
ATOM 697 N N . ALA A 1 92 ? -9.308 10.668 -3.207 1.00 68.62 92 ALA A N 1
ATOM 698 C CA . ALA A 1 92 ? -10.036 11.377 -4.251 1.00 68.62 92 ALA A CA 1
ATOM 699 C C . ALA A 1 92 ? -9.219 12.566 -4.789 1.00 68.62 92 ALA A C 1
ATOM 701 O O . ALA A 1 92 ? -9.048 12.700 -6.001 1.00 68.62 92 ALA A O 1
ATOM 702 N N . ALA A 1 93 ? -8.631 13.379 -3.907 1.00 72.50 93 ALA A N 1
ATOM 703 C CA . ALA A 1 93 ? -7.752 14.484 -4.283 1.00 72.50 93 ALA A CA 1
ATOM 704 C C . ALA A 1 93 ? -6.532 14.008 -5.089 1.00 72.50 93 ALA A C 1
ATOM 706 O O . ALA A 1 93 ? -6.216 14.601 -6.123 1.00 72.50 93 ALA A O 1
ATOM 707 N N . ALA A 1 94 ? -5.893 12.911 -4.671 1.00 69.38 94 ALA A N 1
ATOM 708 C CA . ALA A 1 94 ? -4.780 12.306 -5.399 1.00 69.38 94 ALA A CA 1
ATOM 709 C C . ALA A 1 94 ? -5.212 11.802 -6.787 1.00 69.38 94 ALA A C 1
ATOM 711 O O . ALA A 1 94 ? -4.507 12.037 -7.767 1.00 69.38 94 ALA A O 1
ATOM 712 N N . SER A 1 95 ? -6.392 11.180 -6.893 1.00 66.12 95 SER A N 1
ATOM 713 C CA . SER A 1 95 ? -6.945 10.702 -8.170 1.00 66.12 95 SER A CA 1
ATOM 714 C C . SER A 1 95 ? -7.273 11.821 -9.158 1.00 66.12 95 SER A C 1
ATOM 716 O O . SER A 1 95 ? -7.144 11.646 -10.365 1.00 66.12 95 SER A O 1
ATOM 718 N N . MET A 1 96 ? -7.608 13.005 -8.645 1.00 72.25 96 MET A N 1
ATOM 719 C CA . MET A 1 96 ? -7.832 14.215 -9.437 1.00 72.25 96 MET A CA 1
ATOM 720 C C . MET A 1 96 ? -6.531 14.972 -9.763 1.00 72.25 96 MET A C 1
ATOM 722 O O . MET A 1 96 ? -6.581 16.079 -10.294 1.00 72.25 96 MET A O 1
ATOM 726 N N . GLY A 1 97 ? -5.361 14.413 -9.430 1.00 71.75 97 GLY A N 1
ATOM 727 C CA . GLY A 1 97 ? -4.054 15.034 -9.668 1.00 71.75 97 GLY A CA 1
ATOM 728 C C . GLY A 1 97 ? -3.694 16.159 -8.691 1.00 71.75 97 GLY A C 1
ATOM 729 O O . GLY A 1 97 ? -2.678 16.829 -8.871 1.00 71.75 97 GLY A O 1
ATOM 730 N N . ASN A 1 98 ? -4.485 16.374 -7.636 1.00 80.44 98 ASN A N 1
ATOM 731 C CA . ASN A 1 98 ? -4.239 17.405 -6.632 1.00 80.44 98 ASN A CA 1
ATOM 732 C C . ASN A 1 98 ? -3.401 16.852 -5.466 1.00 80.44 98 ASN A C 1
ATOM 734 O O . ASN A 1 98 ? -3.890 16.623 -4.355 1.00 80.44 98 ASN A O 1
ATOM 738 N N . ALA A 1 99 ? -2.116 16.618 -5.741 1.00 77.69 99 ALA A N 1
ATOM 739 C CA . ALA A 1 99 ? -1.174 16.030 -4.789 1.00 77.69 99 ALA A CA 1
ATOM 740 C C . ALA A 1 99 ? -0.975 16.882 -3.519 1.00 77.69 99 ALA A C 1
ATOM 742 O O . ALA A 1 99 ? -0.846 16.335 -2.425 1.00 77.69 99 ALA A O 1
ATOM 743 N N . THR A 1 100 ? -1.012 18.213 -3.634 1.00 82.38 100 THR A N 1
ATOM 744 C CA . THR A 1 100 ? -0.886 19.140 -2.497 1.00 82.38 100 THR A CA 1
ATOM 745 C C . THR A 1 100 ? -2.067 19.039 -1.539 1.00 82.38 100 THR A C 1
ATOM 747 O O . THR A 1 100 ? -1.856 18.948 -0.330 1.00 82.38 100 THR A O 1
ATOM 750 N N . LEU A 1 101 ? -3.302 19.005 -2.052 1.00 81.75 101 LEU A N 1
ATOM 751 C CA . LEU A 1 101 ? -4.494 18.823 -1.219 1.00 81.75 101 LEU A CA 1
ATOM 752 C C . LEU A 1 101 ? -4.493 17.450 -0.537 1.00 81.75 101 LEU A C 1
ATOM 754 O O . LEU A 1 101 ? -4.757 17.357 0.660 1.00 81.75 101 LEU A O 1
ATOM 758 N N . ALA A 1 102 ? -4.143 16.392 -1.273 1.00 79.75 102 ALA A N 1
ATOM 759 C CA . ALA A 1 102 ? -4.033 15.052 -0.708 1.00 79.75 102 ALA A CA 1
ATOM 760 C C . ALA A 1 102 ? -3.004 15.000 0.435 1.00 79.75 102 ALA A C 1
ATOM 762 O O . ALA A 1 102 ? -3.284 14.457 1.502 1.00 79.75 102 ALA A O 1
ATOM 763 N N . GLN A 1 103 ? -1.845 15.641 0.265 1.00 82.25 103 GLN A N 1
ATOM 764 C CA . GLN A 1 103 ? -0.816 15.699 1.301 1.00 82.25 103 GLN A CA 1
ATOM 765 C C . GLN A 1 103 ? -1.263 16.509 2.526 1.00 82.25 103 GLN A C 1
ATOM 767 O O . GLN A 1 103 ? -1.035 16.075 3.656 1.00 82.25 103 GLN A O 1
ATOM 772 N N . GLN A 1 104 ? -1.948 17.641 2.334 1.00 84.94 104 GLN A N 1
ATOM 773 C CA . GLN A 1 104 ? -2.524 18.424 3.436 1.00 84.94 104 GLN A CA 1
ATOM 774 C C . GLN A 1 104 ? -3.517 17.599 4.259 1.00 84.94 104 GLN A C 1
ATOM 776 O O . GLN A 1 104 ? -3.449 17.605 5.486 1.00 84.94 104 GLN A O 1
ATOM 781 N N . LEU A 1 105 ? -4.390 16.836 3.595 1.00 82.75 105 LEU A N 1
ATOM 782 C CA . LEU A 1 105 ? -5.360 15.971 4.266 1.00 82.75 105 LEU A CA 1
ATOM 783 C C . LEU A 1 105 ? -4.684 14.857 5.083 1.00 82.75 105 LEU A C 1
ATOM 785 O O . LEU A 1 105 ? -5.217 14.465 6.120 1.00 82.75 105 LEU A O 1
ATOM 789 N N . LEU A 1 106 ? -3.505 14.390 4.652 1.00 82.38 106 LEU A N 1
ATOM 790 C CA . LEU A 1 106 ? -2.738 13.305 5.278 1.00 82.38 106 LEU A CA 1
ATOM 791 C C . LEU A 1 106 ? -1.768 13.751 6.384 1.00 82.38 106 LEU A C 1
ATOM 793 O O . LEU A 1 106 ? -1.441 12.939 7.246 1.00 82.38 106 LEU A O 1
ATOM 797 N N . THR A 1 107 ? -1.320 15.012 6.397 1.00 78.12 107 THR A N 1
ATOM 798 C CA . THR A 1 107 ? -0.217 15.477 7.271 1.00 78.12 107 THR A CA 1
ATOM 799 C C . THR A 1 107 ? -0.545 15.387 8.771 1.00 78.12 107 THR A C 1
ATOM 801 O O . THR A 1 107 ? 0.341 15.103 9.576 1.00 78.12 107 THR A O 1
ATOM 804 N N . ASP A 1 108 ? -1.822 15.522 9.144 1.00 72.38 108 ASP A N 1
ATOM 805 C CA . ASP A 1 108 ? -2.275 15.491 10.545 1.00 72.38 108 ASP A CA 1
ATOM 806 C C . ASP A 1 108 ? -2.979 14.180 10.947 1.00 72.38 108 ASP A C 1
ATOM 808 O O . ASP A 1 108 ? -3.488 14.043 12.067 1.00 72.38 108 ASP A O 1
ATOM 812 N N . LEU A 1 109 ? -3.034 13.191 10.049 1.00 78.75 109 LEU A N 1
ATOM 813 C CA . LEU A 1 109 ? -3.737 11.935 10.298 1.00 78.75 109 LEU A CA 1
ATOM 814 C C . LEU A 1 109 ? -2.899 10.992 11.177 1.00 78.75 109 LEU A C 1
ATOM 816 O O . LEU A 1 109 ? -1.814 10.552 10.807 1.00 78.75 109 LEU A O 1
ATOM 820 N N . LYS A 1 110 ? -3.452 10.619 12.339 1.00 76.50 110 LYS A N 1
ATOM 821 C CA . LYS A 1 110 ? -2.937 9.544 13.208 1.00 76.50 110 LYS A CA 1
ATOM 822 C C . LYS A 1 110 ? -3.947 8.396 13.292 1.00 76.50 110 LYS A C 1
ATOM 824 O O . LYS A 1 110 ? -4.679 8.298 14.279 1.00 76.50 110 LYS A O 1
ATOM 829 N N . PRO A 1 111 ? -4.052 7.565 12.243 1.00 75.00 111 PRO A N 1
ATOM 830 C CA . PRO A 1 111 ? -4.920 6.397 12.257 1.00 75.00 111 PRO A CA 1
ATOM 831 C C . PRO A 1 111 ? -4.450 5.380 13.306 1.00 75.00 111 PRO A C 1
ATOM 833 O O . PRO A 1 111 ? -3.300 4.954 13.310 1.00 75.00 111 PRO A O 1
ATOM 836 N N . GLU A 1 112 ? -5.362 4.987 14.194 1.00 75.88 112 GLU A N 1
ATOM 837 C CA . GLU A 1 112 ? -5.145 3.898 15.162 1.00 75.88 112 GLU A CA 1
ATOM 838 C C . GLU A 1 112 ? -5.389 2.516 14.538 1.00 75.88 112 GLU A C 1
ATOM 840 O O . GLU A 1 112 ? -4.896 1.508 15.040 1.00 75.88 112 GLU A O 1
ATOM 845 N N . ASP A 1 113 ? -6.160 2.466 13.445 1.00 75.38 113 ASP A N 1
ATOM 846 C CA . ASP A 1 113 ? -6.348 1.251 12.657 1.00 75.38 113 ASP A CA 1
ATOM 847 C C . ASP A 1 113 ? -5.114 1.033 11.762 1.00 75.38 113 ASP A C 1
ATOM 849 O O . ASP A 1 113 ? -4.814 1.898 10.929 1.00 75.38 113 ASP A O 1
ATOM 853 N N . PRO A 1 114 ? -4.407 -0.105 11.894 1.00 73.25 114 PRO A N 1
ATOM 854 C CA . PRO A 1 114 ? -3.218 -0.388 11.101 1.00 73.25 114 PRO A CA 1
ATOM 855 C C . PRO A 1 114 ? -3.494 -0.408 9.593 1.00 73.25 114 PRO A C 1
ATOM 857 O O . PRO A 1 114 ? -2.634 0.014 8.831 1.00 73.25 114 PRO A O 1
ATOM 860 N N . ALA A 1 115 ? -4.679 -0.833 9.143 1.00 70.88 115 ALA A N 1
ATOM 861 C CA . ALA A 1 115 ? -5.004 -0.851 7.717 1.00 70.88 115 ALA A CA 1
ATOM 862 C C . ALA A 1 115 ? -5.168 0.570 7.150 1.00 70.88 115 ALA A C 1
ATOM 864 O O . ALA A 1 115 ? -4.701 0.865 6.050 1.00 70.88 115 ALA A O 1
ATOM 865 N N . LEU A 1 116 ? -5.789 1.474 7.917 1.00 70.56 116 LEU A N 1
ATOM 866 C CA . LEU A 1 116 ? -5.897 2.887 7.541 1.00 70.56 116 LEU A CA 1
ATOM 867 C C . LEU A 1 116 ? -4.544 3.602 7.627 1.00 70.56 116 LEU A C 1
ATOM 869 O O . LEU A 1 116 ? -4.267 4.468 6.802 1.00 70.56 116 LEU A O 1
ATOM 873 N N . ALA A 1 117 ? -3.695 3.232 8.589 1.00 75.25 117 ALA A N 1
ATOM 874 C CA . ALA A 1 117 ? -2.327 3.737 8.691 1.00 75.25 117 ALA A CA 1
ATOM 875 C C . ALA A 1 117 ? -1.469 3.330 7.495 1.00 75.25 117 ALA A C 1
ATOM 877 O O . ALA A 1 117 ? -0.775 4.169 6.916 1.00 75.25 117 ALA A O 1
ATOM 878 N N . ASP A 1 118 ? -1.573 2.068 7.089 1.00 69.81 118 ASP A N 1
ATOM 879 C CA . ASP A 1 118 ? -0.906 1.531 5.911 1.00 69.81 118 ASP A CA 1
ATOM 880 C C . ASP A 1 118 ? -1.363 2.284 4.642 1.00 69.81 118 ASP A C 1
ATOM 882 O O . ASP A 1 118 ? -0.526 2.775 3.882 1.00 69.81 118 ASP A O 1
ATOM 886 N N . LEU A 1 119 ? -2.675 2.484 4.457 1.00 70.31 119 LEU A N 1
ATOM 887 C CA . LEU A 1 119 ? -3.234 3.243 3.326 1.00 70.31 119 LEU A CA 1
ATOM 888 C C . LEU A 1 119 ? -2.803 4.715 3.307 1.00 70.31 119 LEU A C 1
ATOM 890 O O . LEU A 1 119 ? -2.373 5.213 2.267 1.00 70.31 119 LEU A O 1
ATOM 894 N N . ALA A 1 120 ? -2.883 5.409 4.445 1.00 74.44 120 ALA A N 1
ATOM 895 C CA . ALA A 1 120 ? -2.460 6.804 4.559 1.00 74.44 120 ALA A CA 1
ATOM 896 C C . ALA A 1 120 ? -0.965 6.966 4.241 1.00 74.44 120 ALA A C 1
ATOM 898 O O . ALA A 1 120 ? -0.575 7.903 3.546 1.00 74.44 120 ALA A O 1
ATOM 899 N N . THR A 1 121 ? -0.138 6.016 4.689 1.00 74.44 121 THR A N 1
ATOM 900 C CA . THR A 1 121 ? 1.302 5.988 4.396 1.00 74.44 121 THR A CA 1
ATOM 901 C C . THR A 1 121 ? 1.559 5.801 2.902 1.00 74.44 121 THR A C 1
ATOM 903 O O . THR A 1 121 ? 2.373 6.521 2.328 1.00 74.44 121 THR A O 1
ATOM 906 N N . ILE A 1 122 ? 0.849 4.873 2.250 1.00 72.19 122 ILE A N 1
ATOM 907 C CA . ILE A 1 122 ? 0.975 4.647 0.802 1.00 72.19 122 ILE A CA 1
ATOM 908 C C . ILE A 1 122 ? 0.589 5.906 0.023 1.00 72.19 122 ILE A C 1
ATOM 910 O O . ILE A 1 122 ? 1.324 6.313 -0.876 1.00 72.19 122 ILE A O 1
ATOM 914 N N . LEU A 1 123 ? -0.528 6.543 0.378 1.00 72.56 123 LEU A N 1
ATOM 915 C CA . LEU A 1 123 ? -0.985 7.751 -0.306 1.00 72.56 123 LEU A CA 1
ATOM 916 C C . LEU A 1 123 ? -0.005 8.907 -0.128 1.00 72.56 123 LEU A C 1
ATOM 918 O O . LEU A 1 123 ? 0.346 9.555 -1.109 1.00 72.56 123 LEU A O 1
ATOM 922 N N . ALA A 1 124 ? 0.518 9.102 1.083 1.00 74.81 124 ALA A N 1
ATOM 923 C CA . ALA A 1 124 ? 1.510 10.137 1.353 1.00 74.81 124 ALA A CA 1
ATOM 924 C C . ALA A 1 124 ? 2.803 9.933 0.542 1.00 74.81 124 ALA A C 1
ATOM 926 O O . ALA A 1 124 ? 3.394 10.900 0.060 1.00 74.81 124 ALA A O 1
ATOM 927 N N . LEU A 1 125 ? 3.235 8.679 0.354 1.00 71.56 125 LEU A N 1
ATOM 928 C CA . LEU A 1 125 ? 4.389 8.348 -0.487 1.00 71.56 125 LEU A CA 1
ATOM 929 C C . LEU A 1 125 ? 4.135 8.643 -1.970 1.00 71.56 125 LEU A C 1
ATOM 931 O O . LEU A 1 125 ? 5.058 9.040 -2.674 1.00 71.56 125 LEU A O 1
ATOM 935 N N . GLN A 1 126 ? 2.906 8.457 -2.448 1.00 69.56 126 GLN A N 1
ATOM 936 C CA . GLN A 1 126 ? 2.547 8.686 -3.850 1.00 69.56 126 GLN A CA 1
ATOM 937 C C . GLN A 1 126 ? 2.369 10.165 -4.189 1.00 69.56 126 GLN A C 1
ATOM 939 O O . GLN A 1 126 ? 2.682 10.576 -5.303 1.00 69.56 126 GLN A O 1
ATOM 944 N N . THR A 1 127 ? 1.868 10.963 -3.248 1.00 70.62 127 THR A N 1
ATOM 945 C CA . THR A 1 127 ? 1.604 12.392 -3.463 1.00 70.62 127 THR A CA 1
ATOM 946 C C . THR A 1 127 ? 2.817 13.270 -3.163 1.00 70.62 127 THR A C 1
ATOM 948 O O . THR A 1 127 ? 2.784 14.467 -3.433 1.00 70.62 127 THR A O 1
ATOM 951 N N . SER A 1 128 ? 3.890 12.705 -2.600 1.00 70.38 128 SER A N 1
ATOM 952 C CA . SER A 1 128 ? 5.123 13.449 -2.358 1.00 70.38 128 SER A CA 1
ATOM 953 C C . SER A 1 128 ? 5.868 13.704 -3.677 1.00 70.38 128 SER A C 1
ATOM 955 O O . SER A 1 128 ? 6.112 12.753 -4.421 1.00 70.38 128 SER A O 1
ATOM 957 N N . PRO A 1 129 ? 6.304 14.948 -3.961 1.00 59.34 129 PRO A N 1
ATOM 958 C CA . PRO A 1 129 ? 7.032 15.284 -5.191 1.00 59.34 129 PRO A CA 1
ATOM 959 C C . PRO A 1 129 ? 8.361 14.525 -5.319 1.00 59.34 129 PRO A C 1
ATOM 961 O O . PRO A 1 129 ? 8.802 14.203 -6.418 1.00 59.34 129 PRO A O 1
ATOM 964 N N . LEU A 1 130 ? 8.973 14.200 -4.181 1.00 62.38 130 LEU A N 1
ATOM 965 C CA . LEU A 1 130 ? 10.072 13.255 -4.041 1.00 62.38 130 LEU A CA 1
ATOM 966 C C . LEU A 1 130 ? 9.794 12.498 -2.744 1.00 62.38 130 LEU A C 1
ATOM 968 O O . LEU A 1 130 ? 9.989 13.067 -1.665 1.00 62.38 130 LEU A O 1
ATOM 972 N N . PRO A 1 131 ? 9.265 11.265 -2.769 1.00 60.72 131 PRO A N 1
ATOM 973 C CA . PRO A 1 131 ? 9.179 10.501 -1.542 1.00 60.72 131 PRO A CA 1
ATOM 974 C C . PRO A 1 131 ? 10.615 10.318 -1.043 1.00 60.72 131 PRO A C 1
ATOM 976 O O . PRO A 1 131 ? 11.456 9.738 -1.729 1.00 60.72 131 PRO A O 1
ATOM 979 N N . ALA A 1 132 ? 10.930 10.876 0.127 1.00 62.12 132 ALA A N 1
ATOM 980 C CA . ALA A 1 132 ? 12.215 10.634 0.763 1.00 62.12 132 ALA A CA 1
ATOM 981 C C . ALA A 1 132 ? 12.290 9.134 1.040 1.00 62.12 132 ALA A C 1
ATOM 983 O O . ALA A 1 132 ? 11.417 8.591 1.723 1.00 62.12 132 ALA A O 1
ATOM 984 N N . PHE A 1 133 ? 13.268 8.452 0.447 1.00 64.81 133 PHE A N 1
ATOM 985 C CA . PHE A 1 133 ? 13.472 7.028 0.664 1.00 64.81 133 PHE A CA 1
ATOM 986 C C . PHE A 1 133 ? 13.616 6.748 2.161 1.00 64.81 133 PHE A C 1
ATOM 988 O O . PHE A 1 133 ? 14.479 7.319 2.825 1.00 64.81 133 PHE A O 1
ATOM 995 N N . SER A 1 134 ? 12.745 5.897 2.703 1.00 69.12 134 SER A N 1
ATOM 996 C CA . SER A 1 134 ? 12.791 5.501 4.105 1.00 69.12 134 SER A CA 1
ATOM 997 C C . SER A 1 134 ? 12.964 3.996 4.205 1.00 69.12 134 SER A C 1
ATOM 999 O O . SER A 1 134 ? 12.064 3.224 3.890 1.00 69.12 134 SER A O 1
ATOM 1001 N N . GLU A 1 135 ? 14.108 3.553 4.717 1.00 69.94 135 GLU A N 1
ATOM 1002 C CA . GLU A 1 135 ? 14.331 2.130 4.997 1.00 69.94 135 GLU A CA 1
ATOM 1003 C C . GLU A 1 135 ? 13.319 1.579 6.012 1.00 69.94 135 GLU A C 1
ATOM 1005 O O . GLU A 1 135 ? 12.957 0.405 5.970 1.00 69.94 135 GLU A O 1
ATOM 1010 N N . LYS A 1 136 ? 12.778 2.444 6.881 1.00 69.75 136 LYS A N 1
ATOM 1011 C CA . LYS A 1 136 ? 11.766 2.066 7.875 1.00 69.75 136 LYS A CA 1
ATOM 1012 C C . LYS A 1 136 ? 10.454 1.606 7.238 1.00 69.75 136 LYS A C 1
ATOM 1014 O O . LYS A 1 136 ? 9.808 0.715 7.782 1.00 69.75 136 LYS A O 1
ATOM 1019 N N . THR A 1 137 ? 10.054 2.179 6.102 1.00 72.00 137 THR A N 1
ATOM 1020 C CA . THR A 1 137 ? 8.820 1.773 5.408 1.00 72.00 137 THR A CA 1
ATOM 1021 C C . THR A 1 137 ? 9.011 0.499 4.584 1.00 72.00 137 THR A C 1
ATOM 1023 O O . THR A 1 137 ? 8.045 -0.235 4.383 1.00 72.00 137 THR A O 1
ATOM 1026 N N . LEU A 1 138 ? 10.249 0.184 4.180 1.00 72.62 138 LEU A N 1
ATOM 1027 C CA . LEU A 1 138 ? 10.612 -1.117 3.607 1.00 72.62 138 LEU A CA 1
ATOM 1028 C C . LEU A 1 138 ? 10.729 -2.229 4.656 1.00 72.62 138 LEU A C 1
ATOM 1030 O O . LEU A 1 138 ? 10.454 -3.381 4.344 1.00 72.62 138 LEU A O 1
ATOM 1034 N N . ALA A 1 139 ? 11.093 -1.901 5.897 1.00 75.19 139 ALA A N 1
ATOM 1035 C CA . ALA A 1 139 ? 11.176 -2.878 6.983 1.00 75.19 139 ALA A CA 1
ATOM 1036 C C . ALA A 1 139 ? 9.801 -3.427 7.417 1.00 75.19 139 ALA A C 1
ATOM 1038 O O . ALA A 1 139 ? 9.732 -4.474 8.059 1.00 75.19 139 ALA A O 1
ATOM 1039 N N . ASN A 1 140 ? 8.701 -2.743 7.078 1.00 78.75 140 ASN A N 1
ATOM 1040 C CA . ASN A 1 140 ? 7.353 -3.241 7.339 1.00 78.75 140 ASN A CA 1
ATOM 1041 C C . ASN A 1 140 ? 6.939 -4.240 6.240 1.00 78.75 140 ASN A C 1
ATOM 1043 O O . ASN A 1 140 ? 6.646 -3.810 5.123 1.00 78.75 140 ASN A O 1
ATOM 1047 N N . PRO A 1 141 ? 6.812 -5.549 6.532 1.00 76.12 141 PRO A N 1
ATOM 1048 C CA . PRO A 1 141 ? 6.541 -6.564 5.513 1.00 76.12 141 PRO A CA 1
ATOM 1049 C C . PRO A 1 141 ? 5.191 -6.381 4.807 1.00 76.12 141 PRO A C 1
ATOM 1051 O O . PRO A 1 141 ? 5.037 -6.835 3.676 1.00 76.12 141 PRO A O 1
ATOM 1054 N N . ARG A 1 142 ? 4.217 -5.709 5.443 1.00 73.88 142 ARG A N 1
ATOM 1055 C CA . ARG A 1 142 ? 2.897 -5.436 4.845 1.00 73.88 142 ARG A CA 1
ATOM 1056 C C . ARG A 1 142 ? 2.959 -4.364 3.764 1.00 73.88 142 ARG A C 1
ATOM 1058 O O . ARG A 1 142 ? 2.225 -4.433 2.785 1.00 73.88 142 ARG A O 1
ATOM 1065 N N . LEU A 1 143 ? 3.847 -3.389 3.943 1.00 77.50 143 LEU A N 1
ATOM 1066 C CA . LEU A 1 143 ? 3.996 -2.247 3.047 1.00 77.50 143 LEU A CA 1
ATOM 1067 C C . LEU A 1 143 ? 5.173 -2.397 2.088 1.00 77.50 143 LEU A C 1
ATOM 1069 O O . LEU A 1 143 ? 5.174 -1.758 1.042 1.00 77.50 143 LEU A O 1
ATOM 1073 N N . ALA A 1 144 ? 6.147 -3.250 2.405 1.00 82.38 144 ALA A N 1
ATOM 1074 C CA . ALA A 1 144 ? 7.417 -3.355 1.700 1.00 82.38 144 ALA A CA 1
ATOM 1075 C C . ALA A 1 144 ? 7.259 -3.460 0.178 1.00 82.38 144 ALA A C 1
ATOM 1077 O O . ALA A 1 144 ? 7.891 -2.700 -0.548 1.00 82.38 144 ALA A O 1
ATOM 1078 N N . ALA A 1 145 ? 6.363 -4.322 -0.318 1.00 82.94 145 ALA A N 1
ATOM 1079 C CA . ALA A 1 145 ? 6.125 -4.476 -1.755 1.00 82.94 145 ALA A CA 1
ATOM 1080 C C . ALA A 1 145 ? 5.566 -3.204 -2.423 1.00 82.94 145 ALA A C 1
ATOM 1082 O O . ALA A 1 145 ? 6.025 -2.816 -3.497 1.00 82.94 145 ALA A O 1
ATOM 1083 N N . LEU A 1 146 ? 4.586 -2.546 -1.797 1.00 78.94 146 LEU A N 1
ATOM 1084 C CA . LEU A 1 146 ? 3.923 -1.351 -2.337 1.00 78.94 146 LEU A CA 1
ATOM 1085 C C . LEU A 1 146 ? 4.812 -0.110 -2.233 1.00 78.94 146 LEU A C 1
ATOM 1087 O O . LEU A 1 146 ? 4.887 0.697 -3.162 1.00 78.94 146 LEU A O 1
ATOM 1091 N N . THR A 1 147 ? 5.530 0.013 -1.124 1.00 82.25 147 THR A N 1
ATOM 1092 C CA . THR A 1 147 ? 6.506 1.070 -0.897 1.00 82.25 147 THR A CA 1
ATOM 1093 C C . THR A 1 147 ? 7.673 0.945 -1.872 1.00 82.25 147 THR A C 1
ATOM 1095 O O . THR A 1 147 ? 8.009 1.911 -2.556 1.00 82.25 147 THR A O 1
ATOM 1098 N N . ALA A 1 148 ? 8.232 -0.261 -2.021 1.00 85.38 148 ALA A N 1
ATOM 1099 C CA . ALA A 1 148 ? 9.270 -0.548 -3.005 1.00 85.38 148 ALA A CA 1
ATOM 1100 C C . ALA A 1 148 ? 8.802 -0.242 -4.432 1.00 85.38 148 ALA A C 1
ATOM 1102 O O . ALA A 1 148 ? 9.535 0.387 -5.188 1.00 85.38 148 ALA A O 1
ATOM 1103 N N . LEU A 1 149 ? 7.567 -0.617 -4.786 1.00 84.31 149 LEU A N 1
ATOM 1104 C CA . LEU A 1 149 ? 6.972 -0.290 -6.082 1.00 84.31 149 LEU A CA 1
ATOM 1105 C C . LEU A 1 149 ? 6.891 1.227 -6.311 1.00 84.31 149 LEU A C 1
ATOM 1107 O O . LEU A 1 149 ? 7.222 1.703 -7.395 1.00 84.31 149 LEU A O 1
ATOM 1111 N N . THR A 1 150 ? 6.467 1.985 -5.300 1.00 79.19 150 THR A N 1
ATOM 1112 C CA . THR A 1 150 ? 6.322 3.446 -5.393 1.00 79.19 150 THR A CA 1
ATOM 1113 C C . THR A 1 150 ? 7.681 4.121 -5.593 1.00 79.19 150 THR A C 1
ATOM 1115 O O . THR A 1 150 ? 7.849 4.881 -6.546 1.00 79.19 150 THR A O 1
ATOM 1118 N N . TYR A 1 151 ? 8.689 3.775 -4.787 1.00 81.62 151 TYR A N 1
ATOM 1119 C CA . TYR A 1 151 ? 10.046 4.301 -4.971 1.00 81.62 151 TYR A CA 1
ATOM 1120 C C . TYR A 1 151 ? 10.685 3.847 -6.293 1.00 81.62 151 TYR A C 1
ATOM 1122 O O . TYR A 1 151 ? 11.350 4.643 -6.957 1.00 81.62 151 TYR A O 1
ATOM 1130 N N . ALA A 1 152 ? 10.463 2.596 -6.715 1.00 83.81 152 ALA A N 1
ATOM 1131 C CA . ALA A 1 152 ? 10.974 2.081 -7.987 1.00 83.81 152 ALA A CA 1
ATOM 1132 C C . ALA A 1 152 ? 10.408 2.866 -9.180 1.00 83.81 152 ALA A C 1
ATOM 1134 O O . ALA A 1 152 ? 11.114 3.115 -10.150 1.00 83.81 152 ALA A O 1
ATOM 1135 N N . ARG A 1 153 ? 9.146 3.310 -9.114 1.00 80.12 153 ARG A N 1
ATOM 1136 C CA . ARG A 1 153 ? 8.545 4.162 -10.155 1.00 80.12 153 ARG A CA 1
ATOM 1137 C C . ARG A 1 153 ? 9.184 5.545 -10.214 1.00 80.12 153 ARG A C 1
ATOM 1139 O O . ARG A 1 153 ? 9.488 6.015 -11.306 1.00 80.12 153 ARG A O 1
ATOM 1146 N N . VAL A 1 154 ? 9.410 6.176 -9.062 1.00 76.62 154 VAL A N 1
ATOM 1147 C CA . VAL A 1 154 ? 10.039 7.505 -8.992 1.00 76.62 154 VAL A CA 1
ATOM 1148 C C . VAL A 1 154 ? 11.477 7.459 -9.509 1.00 76.62 154 VAL A C 1
ATOM 1150 O O . VAL A 1 154 ? 11.878 8.288 -10.320 1.00 76.62 154 VAL A O 1
ATOM 1153 N N . THR A 1 155 ? 12.246 6.453 -9.097 1.00 78.81 155 THR A N 1
ATOM 1154 C CA . THR A 1 155 ? 13.640 6.274 -9.538 1.00 78.81 155 THR A CA 1
ATOM 1155 C C . THR A 1 155 ? 13.728 5.910 -11.019 1.00 78.81 155 THR A C 1
ATOM 1157 O O . THR A 1 155 ? 14.593 6.436 -11.718 1.00 78.81 155 THR A O 1
ATOM 1160 N N . ALA A 1 156 ? 12.771 5.132 -11.536 1.00 78.69 156 ALA A N 1
ATOM 1161 C CA . ALA A 1 156 ? 12.634 4.874 -12.967 1.00 78.69 156 ALA A CA 1
ATOM 1162 C C . ALA A 1 156 ? 12.295 6.144 -13.763 1.00 78.69 156 ALA A C 1
ATOM 1164 O O . ALA A 1 156 ? 12.826 6.337 -14.855 1.00 78.69 156 ALA A O 1
ATOM 1165 N N . ALA A 1 157 ? 11.431 7.019 -13.234 1.00 72.44 157 ALA A N 1
ATOM 1166 C CA . ALA A 1 157 ? 11.113 8.308 -13.855 1.00 72.44 157 ALA A CA 1
ATOM 1167 C C . ALA A 1 157 ? 12.336 9.241 -13.899 1.00 72.44 157 ALA A C 1
ATOM 1169 O O . ALA A 1 157 ? 12.517 9.973 -14.867 1.00 72.44 157 ALA A O 1
ATOM 1170 N N . ALA A 1 158 ? 13.215 9.149 -12.899 1.00 71.56 158 ALA A N 1
ATOM 1171 C CA . ALA A 1 158 ? 14.504 9.837 -12.861 1.00 71.56 158 ALA A CA 1
ATOM 1172 C C . ALA A 1 158 ? 15.621 9.129 -13.664 1.00 71.56 158 ALA A C 1
ATOM 1174 O O . ALA A 1 158 ? 16.778 9.531 -13.573 1.00 71.56 158 ALA A O 1
ATOM 1175 N N . ALA A 1 159 ? 15.303 8.068 -14.420 1.00 75.44 159 ALA A N 1
ATOM 1176 C CA . ALA A 1 159 ? 16.255 7.231 -15.160 1.00 75.44 159 ALA A CA 1
ATOM 1177 C C . ALA A 1 159 ? 17.383 6.607 -14.305 1.00 75.44 159 ALA A C 1
ATOM 1179 O O . ALA A 1 159 ? 18.406 6.173 -14.836 1.00 75.44 159 ALA A O 1
ATOM 1180 N N . ASN A 1 160 ? 17.194 6.508 -12.987 1.00 80.62 160 ASN A N 1
ATOM 1181 C CA . ASN A 1 160 ? 18.109 5.808 -12.093 1.00 80.62 160 ASN A CA 1
ATOM 1182 C C . ASN A 1 160 ? 17.774 4.306 -12.086 1.00 80.62 160 ASN A C 1
ATOM 1184 O O . ASN A 1 160 ? 17.044 3.801 -11.225 1.00 80.62 160 ASN A O 1
ATOM 1188 N N . TRP A 1 161 ? 18.268 3.595 -13.102 1.00 84.62 161 TRP A N 1
ATOM 1189 C CA . TRP A 1 161 ? 17.930 2.190 -13.345 1.00 84.62 161 TRP A CA 1
ATOM 1190 C C . TR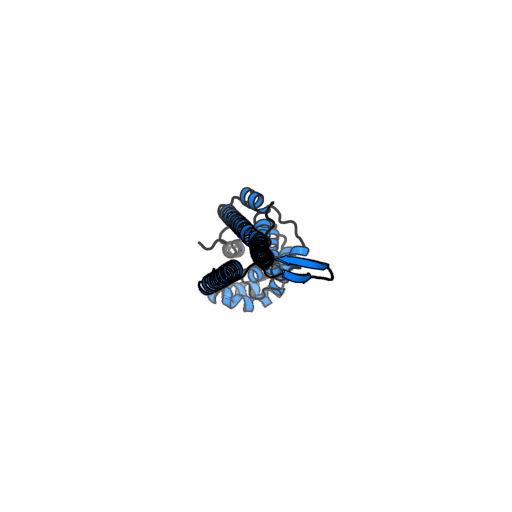P A 1 161 ? 18.544 1.219 -12.329 1.00 84.62 161 TRP A C 1
ATOM 1192 O O . TRP A 1 161 ? 17.918 0.205 -12.030 1.00 84.62 161 TRP A O 1
ATOM 1202 N N . GLU A 1 162 ? 19.710 1.527 -11.755 1.00 89.56 162 GLU A N 1
ATOM 1203 C CA . GLU A 1 162 ? 20.337 0.709 -10.702 1.00 89.56 162 GLU A CA 1
ATOM 1204 C C . GLU A 1 162 ? 19.473 0.687 -9.438 1.00 89.56 162 GLU A C 1
ATOM 1206 O O . GLU A 1 162 ? 19.137 -0.375 -8.909 1.00 89.56 162 GLU A O 1
ATOM 1211 N N . GLU A 1 163 ? 19.024 1.864 -9.006 1.00 86.12 163 GLU A N 1
ATOM 1212 C CA . GLU A 1 163 ? 18.155 1.987 -7.842 1.00 86.12 163 GLU A CA 1
ATOM 1213 C C . GLU A 1 163 ? 16.760 1.406 -8.118 1.00 86.12 163 GLU A C 1
ATOM 1215 O O . GLU A 1 163 ? 16.192 0.711 -7.272 1.00 86.12 163 GLU A O 1
ATOM 1220 N N . THR A 1 164 ? 16.238 1.588 -9.338 1.00 85.88 164 THR A N 1
ATOM 1221 C CA . THR A 1 164 ? 14.994 0.936 -9.782 1.00 85.88 164 THR A CA 1
ATOM 1222 C C . THR A 1 164 ? 15.097 -0.586 -9.659 1.00 85.88 164 THR A C 1
ATOM 1224 O O . THR A 1 164 ? 14.181 -1.228 -9.139 1.00 85.88 164 THR A O 1
ATOM 1227 N N . LEU A 1 165 ? 16.211 -1.173 -10.117 1.00 91.62 165 LEU A N 1
ATOM 1228 C CA . LEU A 1 165 ? 16.461 -2.611 -10.049 1.00 91.62 165 LEU A CA 1
ATOM 1229 C C . LEU A 1 165 ? 16.511 -3.095 -8.597 1.00 91.62 165 LEU A C 1
ATOM 1231 O O . LEU A 1 165 ? 15.855 -4.085 -8.255 1.00 91.62 165 LEU A O 1
ATOM 1235 N N . ARG A 1 166 ? 17.249 -2.384 -7.737 1.00 93.12 166 ARG A N 1
ATOM 1236 C CA . ARG A 1 166 ? 17.366 -2.702 -6.309 1.00 93.12 166 ARG A CA 1
ATOM 1237 C C . ARG A 1 166 ? 15.996 -2.708 -5.631 1.00 93.12 166 ARG A C 1
ATOM 1239 O O . ARG A 1 166 ? 15.623 -3.696 -4.998 1.00 93.12 166 ARG A O 1
ATOM 1246 N N . LEU A 1 167 ? 15.218 -1.643 -5.814 1.00 89.62 167 LEU A N 1
ATOM 1247 C CA . LEU A 1 167 ? 13.896 -1.484 -5.209 1.00 89.62 167 LEU A CA 1
ATOM 1248 C C . LEU A 1 167 ? 12.894 -2.510 -5.739 1.00 89.62 167 LEU A C 1
ATOM 1250 O O . LEU A 1 167 ? 12.192 -3.142 -4.952 1.00 89.62 167 LEU A O 1
ATOM 1254 N N . ALA A 1 168 ? 12.856 -2.743 -7.053 1.00 89.88 168 ALA A N 1
ATOM 1255 C CA . ALA A 1 168 ? 11.983 -3.759 -7.633 1.00 89.88 168 ALA A CA 1
ATOM 1256 C C . ALA A 1 168 ? 12.315 -5.163 -7.096 1.00 89.88 168 ALA A C 1
ATOM 1258 O O . ALA A 1 168 ? 11.408 -5.937 -6.789 1.00 89.88 168 ALA A O 1
ATOM 1259 N N . THR A 1 169 ? 13.602 -5.470 -6.911 1.00 91.81 169 THR A N 1
ATOM 1260 C CA . THR A 1 169 ? 14.060 -6.745 -6.340 1.00 91.81 169 THR A CA 1
ATOM 1261 C C . THR A 1 169 ? 13.626 -6.899 -4.883 1.00 91.81 169 THR A C 1
ATOM 1263 O O . THR A 1 169 ? 13.059 -7.933 -4.533 1.00 91.81 169 THR A O 1
ATOM 1266 N N . ILE A 1 170 ? 13.797 -5.861 -4.054 1.00 90.25 170 ILE A N 1
ATOM 1267 C CA . ILE A 1 170 ? 13.304 -5.845 -2.664 1.00 90.25 170 ILE A CA 1
ATOM 1268 C C . ILE A 1 170 ? 11.788 -6.060 -2.637 1.00 90.25 170 ILE A C 1
ATOM 1270 O O . ILE A 1 170 ? 11.295 -6.934 -1.929 1.00 90.25 170 ILE A O 1
ATOM 1274 N N . GLY A 1 171 ? 11.030 -5.334 -3.462 1.00 87.62 171 GLY A N 1
ATOM 1275 C CA . GLY A 1 171 ? 9.578 -5.496 -3.529 1.00 87.62 171 GLY A CA 1
ATOM 1276 C C . GLY A 1 171 ? 9.158 -6.923 -3.895 1.00 87.62 171 GLY A C 1
ATOM 1277 O O . GLY A 1 171 ? 8.197 -7.454 -3.333 1.00 87.62 171 GLY A O 1
ATOM 1278 N N . ARG A 1 172 ? 9.898 -7.582 -4.794 1.00 90.50 172 ARG A N 1
ATOM 1279 C CA . ARG A 1 172 ? 9.636 -8.971 -5.200 1.00 90.50 172 ARG A CA 1
ATOM 1280 C C . ARG A 1 172 ? 9.928 -10.004 -4.115 1.00 90.50 172 ARG A C 1
ATOM 1282 O O . ARG A 1 172 ? 9.305 -11.059 -4.154 1.00 90.50 172 ARG A O 1
ATOM 1289 N N . GLN A 1 173 ? 10.796 -9.721 -3.142 1.00 91.06 173 GLN A N 1
ATOM 1290 C CA . GLN A 1 173 ? 10.975 -10.609 -1.983 1.00 91.06 173 GLN A CA 1
ATOM 1291 C C . GLN A 1 173 ? 9.671 -10.744 -1.180 1.00 91.06 173 GLN A C 1
ATOM 1293 O O . GLN A 1 173 ? 9.387 -11.806 -0.633 1.00 91.06 173 GLN A O 1
ATOM 1298 N N . HIS A 1 174 ? 8.849 -9.691 -1.171 1.00 86.69 174 HIS A N 1
ATOM 1299 C CA . HIS A 1 174 ? 7.564 -9.658 -0.470 1.00 86.69 174 HIS A CA 1
ATOM 1300 C C . HIS A 1 174 ? 6.365 -9.991 -1.371 1.00 86.69 174 HIS A C 1
ATOM 1302 O O . HIS A 1 174 ? 5.364 -10.517 -0.889 1.00 86.69 174 HIS A O 1
ATOM 1308 N N . ALA A 1 175 ? 6.446 -9.707 -2.675 1.00 84.94 175 ALA A N 1
ATOM 1309 C CA . ALA A 1 175 ? 5.388 -9.990 -3.647 1.00 84.94 175 ALA A CA 1
ATOM 1310 C C . ALA A 1 175 ? 5.968 -10.516 -4.980 1.00 84.94 175 ALA A C 1
ATOM 1312 O O . ALA A 1 175 ? 6.017 -9.783 -5.975 1.00 84.94 175 ALA A O 1
ATOM 1313 N N . PRO A 1 176 ? 6.400 -11.790 -5.043 1.00 86.00 176 PRO A N 1
ATOM 1314 C CA . PRO A 1 176 ? 7.209 -12.315 -6.151 1.00 86.00 176 PRO A CA 1
ATOM 1315 C C . PRO A 1 176 ? 6.489 -12.352 -7.504 1.00 86.00 176 PRO A C 1
ATOM 1317 O O . PRO A 1 176 ? 7.149 -12.278 -8.543 1.00 86.00 176 PRO A O 1
ATOM 1320 N N . GLN A 1 177 ? 5.155 -12.445 -7.488 1.00 82.50 177 GLN A N 1
ATOM 1321 C CA . GLN A 1 177 ? 4.293 -12.508 -8.675 1.00 82.50 177 GLN A CA 1
ATOM 1322 C C . GLN A 1 177 ? 3.634 -11.165 -9.029 1.00 82.50 177 GLN A C 1
ATOM 1324 O O . GLN A 1 177 ? 2.795 -11.107 -9.926 1.00 82.50 177 GLN A O 1
ATOM 1329 N N . ASN A 1 178 ? 3.977 -10.072 -8.340 1.00 79.88 178 ASN A N 1
ATOM 1330 C CA . ASN A 1 178 ? 3.404 -8.768 -8.657 1.00 79.88 178 ASN A CA 1
ATOM 1331 C C . ASN A 1 178 ? 3.869 -8.315 -10.051 1.00 79.88 178 ASN A C 1
ATOM 1333 O O . ASN A 1 178 ? 5.055 -8.056 -10.273 1.00 79.88 178 ASN A O 1
AT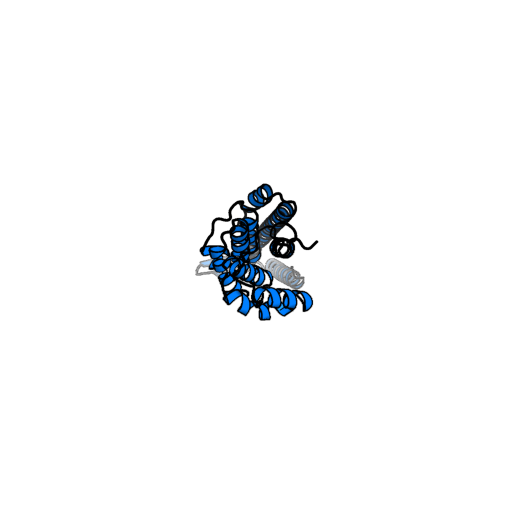OM 1337 N N . ALA A 1 179 ? 2.916 -8.197 -10.977 1.00 78.00 179 ALA A N 1
ATOM 1338 C CA . ALA A 1 179 ? 3.179 -7.868 -12.372 1.00 78.00 179 ALA A CA 1
ATOM 1339 C C . ALA A 1 179 ? 3.921 -6.534 -12.544 1.00 78.00 179 ALA A C 1
ATOM 1341 O O . ALA A 1 179 ? 4.829 -6.437 -13.368 1.00 78.00 179 ALA A O 1
ATOM 1342 N N . TYR A 1 180 ? 3.599 -5.516 -11.742 1.00 79.38 180 TYR A N 1
ATOM 1343 C CA . TYR A 1 180 ? 4.237 -4.202 -11.839 1.00 79.38 180 TYR A CA 1
ATOM 1344 C C . TYR A 1 180 ? 5.698 -4.238 -11.391 1.00 79.38 180 TYR A C 1
ATOM 1346 O O . TYR A 1 180 ? 6.557 -3.667 -12.060 1.00 79.38 180 TYR A O 1
ATOM 1354 N N . LEU A 1 181 ? 5.990 -4.942 -10.294 1.00 84.56 181 LEU A N 1
ATOM 1355 C CA . LEU A 1 181 ? 7.359 -5.113 -9.800 1.00 84.56 181 LEU A CA 1
ATOM 1356 C C . LEU A 1 181 ? 8.207 -5.939 -10.773 1.00 84.56 181 LEU A C 1
ATOM 1358 O O . LEU A 1 181 ? 9.330 -5.549 -11.083 1.00 84.56 181 LEU A O 1
ATOM 1362 N N . LEU A 1 182 ? 7.653 -7.032 -11.308 1.00 84.81 182 LEU A N 1
ATOM 1363 C CA . LEU A 1 182 ? 8.297 -7.840 -12.350 1.00 84.81 182 LEU A CA 1
ATOM 1364 C C . LEU A 1 182 ? 8.623 -7.010 -13.594 1.00 84.81 182 LEU A C 1
ATOM 1366 O O . LEU A 1 182 ? 9.719 -7.112 -14.144 1.00 84.81 182 LEU A O 1
ATOM 1370 N N . THR A 1 183 ? 7.691 -6.157 -14.015 1.00 80.75 183 THR A N 1
ATOM 1371 C CA . THR A 1 183 ? 7.884 -5.345 -15.217 1.00 80.75 183 THR A CA 1
ATOM 1372 C C . THR A 1 183 ? 8.904 -4.225 -14.992 1.00 80.75 183 THR A C 1
ATOM 1374 O O . THR A 1 183 ? 9.736 -3.982 -15.864 1.00 80.75 183 THR A O 1
ATOM 1377 N N . LEU A 1 184 ? 8.909 -3.576 -13.820 1.00 83.50 184 LEU A N 1
ATOM 1378 C CA . LEU A 1 184 ? 9.937 -2.587 -13.469 1.00 83.50 184 LEU A CA 1
ATOM 1379 C C . LEU A 1 184 ? 11.327 -3.213 -13.356 1.00 83.50 184 LEU A C 1
ATOM 1381 O O . LEU A 1 184 ? 12.287 -2.633 -13.856 1.00 83.50 184 LEU A O 1
ATOM 1385 N N . GLN A 1 185 ? 11.432 -4.403 -12.761 1.00 89.94 185 GLN A N 1
ATOM 1386 C CA . GLN A 1 185 ? 12.701 -5.120 -12.677 1.00 89.94 185 GLN A CA 1
ATOM 1387 C C . GLN A 1 185 ? 13.231 -5.464 -14.071 1.00 89.94 185 GLN A C 1
ATOM 1389 O O . GLN A 1 185 ? 14.385 -5.187 -14.379 1.00 89.94 185 GLN A O 1
ATOM 1394 N N . PHE A 1 186 ? 12.373 -6.008 -14.935 1.00 83.88 186 PHE A N 1
ATOM 1395 C CA . PHE A 1 186 ? 12.732 -6.315 -16.314 1.00 83.88 186 PHE A CA 1
ATOM 1396 C C . PHE A 1 186 ? 13.163 -5.062 -17.087 1.00 83.88 186 PHE A C 1
ATOM 1398 O O . PHE A 1 186 ? 14.203 -5.068 -17.738 1.00 83.88 186 PHE A O 1
ATOM 1405 N N . LYS A 1 187 ? 12.420 -3.954 -16.958 1.00 78.50 187 LYS A N 1
ATOM 1406 C CA . LYS A 1 187 ? 12.789 -2.658 -17.546 1.00 78.50 187 LYS A CA 1
ATOM 1407 C C . LYS A 1 187 ? 14.161 -2.187 -17.081 1.00 78.50 187 LYS A C 1
ATOM 1409 O O . LYS A 1 187 ? 14.955 -1.755 -17.915 1.00 78.50 187 LYS A O 1
ATOM 1414 N N . ALA A 1 188 ? 14.435 -2.268 -15.784 1.00 84.00 188 ALA A N 1
ATOM 1415 C CA . ALA A 1 188 ? 15.716 -1.866 -15.230 1.00 84.00 188 ALA A CA 1
ATOM 1416 C C . ALA A 1 188 ? 16.859 -2.739 -15.771 1.00 84.00 188 ALA A C 1
ATOM 1418 O O . ALA A 1 188 ? 17.845 -2.200 -16.260 1.00 84.00 188 ALA A O 1
ATOM 1419 N N . LEU A 1 189 ? 16.691 -4.065 -15.790 1.00 83.75 189 LEU A N 1
ATOM 1420 C CA . LEU A 1 189 ? 17.696 -4.994 -16.318 1.00 83.75 189 LEU A CA 1
ATOM 1421 C C . LEU A 1 189 ? 18.006 -4.744 -17.796 1.00 83.75 189 LEU A C 1
ATOM 1423 O O . LEU A 1 189 ? 19.174 -4.718 -18.172 1.00 83.75 189 LEU A O 1
ATOM 1427 N N . VAL A 1 190 ? 16.986 -4.492 -18.621 1.00 77.56 190 VAL A N 1
ATOM 1428 C CA . VAL A 1 190 ? 17.201 -4.187 -20.041 1.00 77.56 190 VAL A CA 1
ATOM 1429 C C . VAL A 1 190 ? 17.928 -2.851 -20.228 1.00 77.56 190 VAL A C 1
ATOM 1431 O O . VAL A 1 190 ? 18.858 -2.778 -21.023 1.00 77.56 190 VAL A O 1
ATOM 1434 N N . ASN A 1 191 ? 17.568 -1.803 -19.477 1.00 76.94 191 ASN A N 1
ATOM 1435 C CA . ASN A 1 191 ? 18.258 -0.505 -19.573 1.00 76.94 191 ASN A CA 1
ATOM 1436 C C . ASN A 1 191 ? 19.707 -0.560 -19.060 1.00 76.94 191 ASN A C 1
ATOM 1438 O O . ASN A 1 191 ? 20.549 0.205 -19.524 1.00 76.94 191 ASN A O 1
ATOM 1442 N N . LEU A 1 192 ? 20.003 -1.479 -18.140 1.00 79.12 192 LEU A N 1
ATOM 1443 C CA . LEU A 1 192 ? 21.354 -1.747 -17.647 1.00 79.12 192 LEU A CA 1
ATOM 1444 C C . LEU A 1 192 ? 22.142 -2.725 -18.539 1.00 79.12 192 LEU A C 1
ATOM 1446 O O . LEU A 1 192 ? 23.293 -3.018 -18.232 1.00 79.12 192 LEU A O 1
ATOM 1450 N N . ASN A 1 193 ? 21.551 -3.228 -19.633 1.00 75.56 193 ASN A N 1
ATOM 1451 C CA . ASN A 1 193 ? 22.107 -4.302 -20.470 1.00 75.56 193 ASN A CA 1
ATOM 1452 C C . ASN A 1 193 ? 22.530 -5.543 -19.660 1.00 75.56 193 ASN A C 1
ATOM 1454 O O . ASN A 1 193 ? 23.524 -6.196 -19.977 1.00 75.56 193 ASN A O 1
ATOM 1458 N N . ASN A 1 194 ? 21.791 -5.860 -18.597 1.00 77.25 194 ASN A N 1
ATOM 1459 C CA . ASN A 1 194 ? 22.090 -6.997 -17.739 1.00 77.25 194 ASN A CA 1
ATOM 1460 C C . ASN A 1 194 ? 21.516 -8.298 -18.363 1.00 77.25 194 ASN A C 1
ATOM 1462 O O . ASN A 1 194 ? 20.321 -8.335 -18.689 1.00 77.25 194 ASN A O 1
ATOM 1466 N N . PRO A 1 195 ? 22.327 -9.369 -18.521 1.00 78.00 195 PRO A N 1
ATOM 1467 C CA . PRO A 1 195 ? 21.887 -10.654 -19.080 1.00 78.00 195 PRO A CA 1
ATOM 1468 C C . PRO A 1 195 ? 20.735 -11.322 -18.309 1.00 78.00 195 PRO A C 1
ATOM 1470 O O . PRO A 1 195 ? 19.935 -12.040 -18.921 1.00 78.00 195 PRO A O 1
ATOM 1473 N N . ASP A 1 196 ? 20.575 -11.022 -17.017 1.00 83.94 196 ASP A N 1
ATOM 1474 C CA . ASP A 1 196 ? 19.501 -11.536 -16.155 1.00 83.94 196 ASP A CA 1
ATOM 1475 C C . ASP A 1 196 ? 18.101 -11.129 -16.663 1.00 83.94 196 ASP A C 1
ATOM 1477 O O . ASP A 1 196 ? 17.088 -11.734 -16.305 1.00 83.94 196 ASP A O 1
ATOM 1481 N N . ALA A 1 197 ? 18.005 -10.128 -17.552 1.00 77.94 197 ALA A N 1
ATOM 1482 C CA . ALA A 1 197 ? 16.755 -9.778 -18.230 1.00 77.94 197 ALA A CA 1
ATOM 1483 C C . ALA A 1 197 ? 16.139 -10.980 -18.968 1.00 77.94 197 ALA A C 1
ATOM 1485 O O . ALA A 1 197 ? 14.915 -11.139 -18.998 1.00 77.94 197 ALA A O 1
ATOM 1486 N N . SER A 1 198 ? 16.982 -11.837 -19.551 1.00 76.75 198 SER A N 1
ATOM 1487 C CA . SER A 1 198 ? 16.548 -13.022 -20.292 1.00 76.75 198 SER A CA 1
ATOM 1488 C C . SER A 1 198 ? 15.923 -14.088 -19.384 1.00 76.75 198 SER A C 1
ATOM 1490 O O . SER A 1 198 ? 14.961 -14.748 -19.783 1.00 76.75 198 SER A O 1
ATOM 1492 N N . GLU A 1 199 ? 16.386 -14.187 -18.137 1.00 84.50 199 GLU A N 1
ATOM 1493 C CA . GLU A 1 199 ? 15.889 -15.138 -17.139 1.00 84.50 199 GLU A CA 1
ATOM 1494 C C . GLU A 1 199 ? 14.489 -14.775 -16.624 1.00 84.50 199 GLU A C 1
ATOM 1496 O O . GLU A 1 199 ? 13.720 -15.646 -16.215 1.00 84.50 199 GLU A O 1
ATOM 1501 N N . LEU A 1 200 ? 14.104 -13.495 -16.689 1.00 82.56 200 LEU A N 1
ATOM 1502 C CA . LEU A 1 200 ? 12.762 -13.042 -16.307 1.00 82.56 200 LEU A CA 1
ATOM 1503 C C . LEU A 1 200 ? 11.692 -13.295 -17.378 1.00 82.56 200 LEU A C 1
ATOM 1505 O O . LEU A 1 200 ? 10.499 -13.269 -17.060 1.00 82.56 200 LEU A O 1
ATOM 1509 N N . LEU A 1 201 ? 12.076 -13.570 -18.629 1.00 80.19 201 LEU A N 1
ATOM 1510 C CA . LEU A 1 201 ? 11.133 -13.747 -19.740 1.00 80.19 201 LEU A CA 1
ATOM 1511 C C . LEU A 1 201 ? 10.085 -14.850 -19.504 1.00 80.19 201 LEU A C 1
ATOM 1513 O O . LEU A 1 201 ? 8.904 -14.583 -19.759 1.00 80.19 201 LEU A O 1
ATOM 1517 N N . PRO A 1 202 ? 10.434 -16.059 -19.012 1.00 83.75 202 PRO A N 1
ATOM 1518 C CA . PRO A 1 202 ? 9.452 -17.107 -18.732 1.00 83.75 202 PRO A CA 1
ATOM 1519 C C . PRO A 1 202 ? 8.405 -16.664 -17.706 1.00 83.75 202 PRO A C 1
ATOM 1521 O O . PRO A 1 202 ? 7.218 -16.933 -17.878 1.00 83.75 202 PRO A O 1
ATOM 1524 N N . THR A 1 203 ? 8.836 -15.917 -16.686 1.00 82.44 203 THR A N 1
ATOM 1525 C CA . THR A 1 203 ? 7.979 -15.398 -15.609 1.00 82.44 203 THR A CA 1
ATOM 1526 C C . THR A 1 203 ? 7.017 -14.317 -16.110 1.00 82.44 203 THR A C 1
ATOM 1528 O O . THR A 1 203 ? 5.904 -14.189 -15.606 1.00 82.44 203 THR A O 1
ATOM 1531 N N . LEU A 1 204 ? 7.409 -13.562 -17.140 1.00 75.88 204 LEU A N 1
ATOM 1532 C CA . LEU A 1 204 ? 6.573 -12.537 -17.768 1.00 75.88 204 LEU A CA 1
ATOM 1533 C C . LEU A 1 204 ? 5.566 -13.113 -18.776 1.00 75.88 204 LEU A C 1
ATOM 1535 O O . LEU A 1 204 ? 4.520 -12.513 -19.003 1.00 75.88 204 LEU A O 1
ATOM 1539 N N . LYS A 1 205 ? 5.824 -14.285 -19.368 1.00 77.62 205 LYS A N 1
ATOM 1540 C CA . LYS A 1 205 ? 4.945 -14.917 -20.371 1.00 77.62 205 LYS A CA 1
ATOM 1541 C C . LYS A 1 205 ? 3.443 -14.914 -20.021 1.00 77.62 205 LYS A C 1
ATOM 1543 O O . LYS A 1 205 ? 2.667 -14.495 -20.884 1.00 77.62 205 LYS A O 1
ATOM 1548 N N . PRO A 1 206 ? 3.001 -15.337 -18.817 1.00 77.50 206 PRO A N 1
ATOM 1549 C CA . PRO A 1 206 ? 1.579 -15.323 -18.463 1.00 77.50 206 PRO A CA 1
ATOM 1550 C C . PRO A 1 206 ? 0.988 -13.910 -18.358 1.00 77.50 206 PRO A C 1
ATOM 1552 O O . PRO A 1 206 ? -0.204 -13.739 -18.580 1.00 77.50 206 PRO A O 1
ATOM 1555 N N . LEU A 1 207 ? 1.809 -12.896 -18.070 1.00 70.94 207 LEU A N 1
ATOM 1556 C CA . LEU A 1 207 ? 1.380 -11.500 -17.938 1.00 70.94 207 LEU A CA 1
ATOM 1557 C C . LEU A 1 207 ? 1.286 -10.791 -19.293 1.00 70.94 207 LEU A C 1
ATOM 1559 O O . LEU A 1 207 ? 0.469 -9.896 -19.485 1.00 70.94 207 LEU A O 1
ATOM 1563 N N . LEU A 1 208 ? 2.141 -11.184 -20.237 1.00 64.31 208 LEU A N 1
ATOM 1564 C CA . LEU A 1 208 ? 2.302 -10.492 -21.513 1.00 64.31 208 LEU A CA 1
ATOM 1565 C C . LEU A 1 208 ? 1.484 -11.103 -22.649 1.00 64.31 208 LEU A C 1
ATOM 1567 O O . LEU A 1 208 ? 1.265 -10.448 -23.667 1.00 64.31 208 LEU A O 1
ATOM 1571 N N . GLY A 1 209 ? 1.046 -12.353 -22.505 1.00 68.69 209 GLY A N 1
ATOM 1572 C CA . GLY A 1 209 ? 0.424 -13.107 -23.586 1.00 68.69 209 GLY A CA 1
ATOM 1573 C C . GLY A 1 209 ? 1.425 -13.541 -24.668 1.00 68.69 209 GLY A C 1
ATOM 1574 O O . GLY A 1 209 ? 2.530 -13.012 -24.819 1.00 68.69 209 GLY A O 1
ATOM 1575 N N . THR A 1 210 ? 1.036 -14.549 -25.451 1.00 71.50 210 THR A N 1
ATOM 1576 C CA . THR A 1 210 ? 1.958 -15.313 -26.309 1.00 71.50 210 THR A CA 1
ATOM 1577 C C . THR A 1 210 ? 2.617 -14.483 -27.415 1.00 71.50 210 THR A C 1
ATOM 1579 O O . THR A 1 210 ? 3.810 -14.647 -27.665 1.00 71.50 210 THR A O 1
ATOM 1582 N N . ALA A 1 211 ? 1.878 -13.585 -28.075 1.00 65.00 211 ALA A N 1
ATOM 1583 C CA . ALA A 1 211 ? 2.405 -12.782 -29.184 1.00 65.00 211 ALA A CA 1
ATOM 1584 C C . ALA A 1 211 ? 3.510 -11.819 -28.726 1.00 65.00 211 ALA A C 1
ATOM 1586 O O . ALA A 1 211 ? 4.555 -11.696 -29.359 1.00 65.00 211 ALA A O 1
ATOM 1587 N N . ARG A 1 212 ? 3.298 -11.176 -27.580 1.00 63.28 212 ARG A N 1
ATOM 1588 C CA . ARG A 1 212 ? 4.182 -10.131 -27.071 1.00 63.28 212 ARG A CA 1
ATOM 1589 C C . ARG A 1 212 ? 5.417 -10.720 -26.389 1.00 63.28 212 ARG A C 1
ATOM 1591 O O . ARG A 1 212 ? 6.520 -10.213 -26.557 1.00 63.28 212 ARG A O 1
ATOM 1598 N N . HIS A 1 213 ? 5.249 -11.856 -25.711 1.00 67.19 213 HIS A N 1
ATOM 1599 C CA . HIS A 1 213 ? 6.367 -12.639 -25.196 1.00 67.19 213 HIS A CA 1
ATOM 1600 C C . HIS A 1 213 ? 7.303 -13.125 -26.319 1.00 67.19 213 HIS A C 1
ATOM 1602 O O . HIS A 1 213 ? 8.516 -13.005 -26.182 1.00 67.19 213 HIS A O 1
ATOM 1608 N N . LYS A 1 214 ? 6.765 -13.603 -27.456 1.00 65.69 214 LYS A N 1
ATOM 1609 C CA . LYS A 1 214 ? 7.585 -13.999 -28.619 1.00 65.69 214 LYS A CA 1
ATOM 1610 C C . LYS A 1 214 ? 8.434 -12.845 -29.160 1.00 65.69 214 LYS A C 1
ATOM 1612 O O . LYS A 1 214 ? 9.609 -13.058 -29.440 1.00 65.69 214 LYS A O 1
ATOM 1617 N N . LEU A 1 215 ? 7.863 -11.642 -29.263 1.00 64.56 215 LEU A N 1
ATOM 1618 C CA . LEU A 1 215 ? 8.600 -10.448 -29.692 1.00 64.56 215 LEU A CA 1
ATOM 1619 C C . LEU A 1 215 ? 9.748 -10.115 -28.728 1.00 64.56 215 LEU A C 1
ATOM 1621 O O . LEU A 1 215 ? 10.865 -9.878 -29.173 1.00 64.56 215 LEU A O 1
ATOM 1625 N N . LEU A 1 216 ? 9.509 -10.157 -27.413 1.00 64.81 216 LEU A N 1
ATOM 1626 C CA . LEU A 1 216 ? 10.557 -9.890 -26.419 1.00 64.81 216 LEU A CA 1
ATOM 1627 C C . LEU A 1 216 ? 11.692 -10.917 -26.458 1.00 64.81 216 LEU A C 1
ATOM 1629 O O . LEU A 1 216 ? 12.856 -10.531 -26.397 1.00 64.81 216 LEU A O 1
ATOM 1633 N N . VAL A 1 217 ? 11.366 -12.204 -26.598 1.00 69.62 217 VAL A N 1
ATOM 1634 C CA . VAL A 1 217 ? 12.362 -13.279 -26.738 1.00 69.62 217 VAL A CA 1
ATOM 1635 C C . VAL A 1 217 ? 13.224 -13.054 -27.981 1.00 69.62 217 VAL A C 1
ATOM 1637 O O . VAL A 1 217 ? 14.446 -13.086 -27.885 1.00 69.62 217 VAL A O 1
ATOM 1640 N N . GLN A 1 218 ? 12.610 -12.751 -29.129 1.00 66.44 218 GLN A N 1
ATOM 1641 C CA . GLN A 1 218 ? 13.338 -12.479 -30.375 1.00 66.44 218 GLN A CA 1
ATOM 1642 C C . GLN A 1 218 ? 14.267 -11.265 -30.273 1.00 66.44 218 GLN A C 1
ATOM 1644 O O . GLN A 1 218 ? 15.330 -11.260 -30.884 1.00 66.44 218 GLN A O 1
ATOM 1649 N N . ILE A 1 219 ? 13.879 -10.245 -29.507 1.00 61.75 219 ILE A N 1
ATOM 1650 C CA . ILE A 1 219 ? 14.650 -9.006 -29.370 1.00 61.75 219 ILE A CA 1
ATOM 1651 C C . ILE A 1 219 ? 15.803 -9.165 -28.378 1.00 61.75 219 ILE A C 1
ATOM 1653 O O . ILE A 1 219 ? 16.878 -8.651 -28.647 1.00 61.75 219 ILE A O 1
ATOM 1657 N N . ILE A 1 220 ? 15.603 -9.877 -27.264 1.00 63.84 220 ILE A N 1
ATOM 1658 C CA . ILE A 1 220 ? 16.609 -10.042 -26.194 1.00 63.84 220 ILE A CA 1
ATOM 1659 C C . ILE A 1 220 ? 17.573 -11.199 -26.469 1.00 63.84 220 ILE A C 1
ATOM 1661 O O . ILE A 1 220 ? 18.704 -11.188 -25.995 1.00 63.84 220 ILE A O 1
ATOM 1665 N N . GLN A 1 221 ? 17.142 -12.200 -27.232 1.00 67.75 221 GLN A N 1
ATOM 1666 C CA . GLN A 1 221 ? 17.970 -13.358 -27.586 1.00 67.75 221 GLN A CA 1
ATOM 1667 C C . GLN A 1 221 ? 18.392 -13.346 -29.064 1.00 67.75 221 GLN A C 1
ATOM 1669 O O . GLN A 1 221 ? 19.056 -14.270 -29.526 1.00 67.75 221 GLN A O 1
ATOM 1674 N N . GLY A 1 222 ? 18.000 -12.317 -29.823 1.00 58.22 222 GLY A N 1
ATOM 1675 C CA . GLY A 1 222 ? 18.370 -12.149 -31.226 1.00 58.22 222 GLY A CA 1
ATOM 1676 C C . GLY A 1 222 ? 19.830 -11.714 -31.433 1.00 58.22 222 GLY A C 1
ATOM 1677 O O . GLY A 1 222 ? 20.477 -11.206 -30.520 1.00 58.22 222 GLY A O 1
ATOM 1678 N N . PRO A 1 223 ? 20.367 -11.840 -32.658 1.00 46.66 223 PRO A N 1
ATOM 1679 C CA . PRO A 1 223 ? 21.777 -11.563 -32.965 1.00 46.66 223 PRO A CA 1
ATOM 1680 C C . PRO A 1 223 ? 22.207 -10.092 -32.774 1.00 46.66 223 PRO A C 1
ATOM 1682 O O . PRO A 1 223 ? 23.398 -9.801 -32.734 1.00 46.66 223 PRO A O 1
ATOM 1685 N N . THR A 1 224 ? 21.258 -9.163 -32.626 1.00 50.97 224 THR A N 1
ATOM 1686 C CA . THR A 1 224 ? 21.482 -7.725 -32.369 1.00 50.97 224 THR A CA 1
ATOM 1687 C C . THR A 1 224 ? 21.156 -7.297 -30.930 1.00 50.97 224 THR A C 1
ATOM 1689 O O . THR A 1 224 ? 21.180 -6.106 -30.627 1.00 50.97 224 THR A O 1
ATOM 1692 N N . ALA A 1 225 ? 20.815 -8.242 -30.049 1.00 47.50 225 ALA A N 1
ATOM 1693 C CA . ALA A 1 225 ? 20.034 -8.006 -28.833 1.00 47.50 225 ALA A CA 1
ATOM 1694 C C . ALA A 1 225 ? 20.667 -7.135 -27.738 1.00 47.50 225 ALA A C 1
ATOM 1696 O O . ALA A 1 225 ? 19.945 -6.607 -26.897 1.00 47.50 225 ALA A O 1
ATOM 1697 N N . LEU A 1 226 ? 21.992 -6.999 -27.712 1.00 48.50 226 LEU A N 1
ATOM 1698 C CA . LEU A 1 226 ? 22.703 -6.320 -26.617 1.00 48.50 226 LEU A CA 1
ATOM 1699 C C . LEU A 1 226 ? 23.854 -5.421 -27.098 1.00 48.50 226 LEU A C 1
ATOM 1701 O O . LEU A 1 226 ? 24.567 -4.839 -26.285 1.00 48.50 226 LEU A O 1
ATOM 1705 N N . THR A 1 227 ? 24.052 -5.291 -28.413 1.00 42.97 227 THR A N 1
ATOM 1706 C CA . THR A 1 227 ? 25.184 -4.547 -29.000 1.00 42.97 227 THR A CA 1
ATOM 1707 C C . THR A 1 227 ? 24.768 -3.254 -29.695 1.00 42.97 227 THR A C 1
ATOM 1709 O O . THR A 1 227 ? 25.552 -2.307 -29.738 1.00 42.97 227 THR A O 1
ATOM 1712 N N . ALA A 1 228 ? 23.529 -3.152 -30.177 1.00 43.09 228 ALA A N 1
ATOM 1713 C CA . ALA A 1 228 ? 22.968 -1.892 -30.644 1.00 43.09 228 ALA A CA 1
ATOM 1714 C C . ALA A 1 228 ? 22.155 -1.280 -29.502 1.00 43.09 228 ALA A C 1
ATOM 1716 O O . ALA A 1 228 ? 21.048 -1.741 -29.232 1.00 43.09 228 ALA A O 1
AT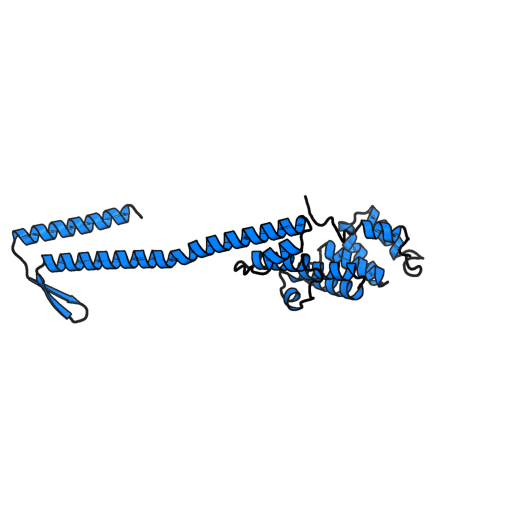OM 1717 N N . ARG A 1 229 ? 22.694 -0.253 -28.821 1.00 42.22 229 ARG A N 1
ATOM 1718 C CA . ARG A 1 229 ? 21.896 0.579 -27.904 1.00 42.22 229 ARG A CA 1
ATOM 1719 C C . ARG A 1 229 ? 20.606 0.946 -28.639 1.00 42.22 229 ARG A C 1
ATOM 1721 O O . ARG A 1 229 ? 20.706 1.626 -29.664 1.00 42.22 229 ARG A O 1
ATOM 1728 N N . PRO A 1 230 ? 19.419 0.525 -28.180 1.00 46.28 230 PRO A N 1
ATOM 1729 C CA . PRO A 1 230 ? 18.205 1.055 -28.755 1.00 46.28 230 PRO A CA 1
ATOM 1730 C C . PRO A 1 230 ? 18.232 2.558 -28.491 1.00 46.28 230 PRO A C 1
ATOM 1732 O O . PRO A 1 230 ? 18.199 3.007 -27.346 1.00 46.28 230 PRO A O 1
ATOM 1735 N N . THR A 1 231 ? 18.380 3.350 -29.549 1.00 43.75 231 THR A N 1
ATOM 1736 C CA . THR A 1 231 ? 18.245 4.798 -29.441 1.00 43.75 231 THR A CA 1
ATOM 1737 C C . THR A 1 231 ? 16.849 5.100 -28.893 1.00 43.75 231 THR A C 1
ATOM 1739 O O . THR A 1 231 ? 15.904 4.334 -29.125 1.00 43.75 231 THR A O 1
ATOM 1742 N N . LEU A 1 232 ? 16.710 6.201 -28.145 1.00 39.56 232 LEU A N 1
ATOM 1743 C CA . LEU A 1 232 ? 15.425 6.645 -27.580 1.00 39.56 232 LEU A CA 1
ATOM 1744 C C . LEU A 1 232 ? 14.313 6.756 -28.646 1.00 39.56 232 LEU A C 1
ATOM 1746 O O . LEU A 1 232 ? 13.139 6.609 -28.326 1.00 39.56 232 LEU A O 1
ATOM 1750 N N . ASP A 1 233 ? 14.691 6.909 -29.917 1.00 36.22 233 ASP A N 1
ATOM 1751 C CA . ASP A 1 233 ? 13.786 6.999 -31.067 1.00 36.22 233 ASP A CA 1
ATOM 1752 C C . ASP A 1 233 ? 13.384 5.650 -31.678 1.00 36.22 233 ASP A C 1
ATOM 1754 O O . ASP A 1 233 ? 12.522 5.585 -32.567 1.00 36.22 233 ASP A O 1
ATOM 1758 N N . SER A 1 234 ? 13.981 4.547 -31.225 1.00 47.06 234 SER A N 1
ATOM 1759 C CA . SER A 1 234 ? 13.633 3.221 -31.724 1.00 47.06 234 SER A CA 1
ATOM 1760 C C . SER A 1 234 ? 12.150 2.930 -31.468 1.00 47.06 234 SER A C 1
ATOM 1762 O O . SER A 1 234 ? 11.585 3.250 -30.418 1.00 47.06 234 SER A O 1
ATOM 1764 N N . ALA A 1 235 ? 11.492 2.299 -32.444 1.00 41.62 235 ALA A N 1
ATOM 1765 C CA . ALA A 1 235 ? 10.118 1.819 -32.282 1.00 41.62 235 ALA A CA 1
ATOM 1766 C C . ALA A 1 235 ? 9.978 0.899 -31.047 1.00 41.62 235 ALA A C 1
ATOM 1768 O O . ALA A 1 235 ? 8.907 0.832 -30.450 1.00 41.62 235 ALA A O 1
ATOM 1769 N N . TRP A 1 236 ? 11.087 0.272 -30.625 1.00 47.38 236 TRP A N 1
ATOM 1770 C CA . TRP A 1 236 ? 11.246 -0.458 -29.369 1.00 47.38 236 TRP A CA 1
ATOM 1771 C C . TRP A 1 236 ? 11.047 0.423 -28.126 1.00 47.38 236 TRP A C 1
ATOM 1773 O O . TRP A 1 236 ? 10.168 0.107 -27.329 1.00 47.38 236 TRP A O 1
ATOM 1783 N N . VAL A 1 237 ? 11.780 1.539 -27.969 1.00 48.56 237 VAL A N 1
ATOM 1784 C CA . VAL A 1 237 ? 11.612 2.449 -26.813 1.00 48.56 237 VAL A CA 1
ATOM 1785 C C . VAL A 1 237 ? 10.182 2.975 -26.763 1.00 48.56 237 VAL A C 1
ATOM 1787 O O . VAL A 1 237 ? 9.575 2.982 -25.696 1.00 48.56 237 VAL A O 1
ATOM 1790 N N . ARG A 1 238 ? 9.611 3.346 -27.913 1.00 50.81 238 ARG A N 1
ATOM 1791 C CA . ARG A 1 238 ? 8.246 3.885 -27.994 1.00 50.81 238 ARG A CA 1
ATOM 1792 C C . ARG A 1 238 ? 7.179 2.856 -27.613 1.00 50.81 238 ARG A C 1
ATOM 1794 O O . ARG A 1 238 ? 6.329 3.156 -26.780 1.00 50.81 238 ARG A O 1
ATOM 1801 N N . ALA A 1 239 ? 7.247 1.635 -28.144 1.00 44.81 239 ALA A N 1
ATOM 1802 C CA . ALA A 1 239 ? 6.315 0.563 -27.781 1.00 44.81 239 ALA A CA 1
ATOM 1803 C C . ALA A 1 239 ? 6.474 0.125 -26.313 1.00 44.81 239 ALA A C 1
ATOM 1805 O O . ALA A 1 239 ? 5.492 -0.186 -25.641 1.00 44.81 239 ALA A O 1
ATOM 1806 N N . PHE A 1 240 ? 7.705 0.141 -25.795 1.00 51.25 240 PHE A N 1
ATOM 1807 C CA . PHE A 1 240 ? 8.023 -0.218 -24.415 1.00 51.25 240 PHE A CA 1
ATOM 1808 C C . PHE A 1 240 ? 7.624 0.871 -23.399 1.00 51.25 240 PHE A C 1
ATOM 1810 O O . PHE A 1 240 ? 7.176 0.555 -22.298 1.00 51.25 240 PHE A O 1
ATOM 1817 N N . GLN A 1 241 ? 7.724 2.152 -23.770 1.00 50.62 241 GLN A N 1
ATOM 1818 C CA . GLN A 1 241 ? 7.192 3.287 -23.005 1.00 50.62 241 GLN A CA 1
ATOM 1819 C C . GLN A 1 241 ? 5.658 3.282 -22.976 1.00 50.62 241 GLN A C 1
ATOM 1821 O O . GLN A 1 241 ? 5.077 3.535 -21.927 1.00 50.62 241 GLN A O 1
ATOM 1826 N N . GLN A 1 242 ? 5.004 2.933 -24.089 1.00 50.59 242 GLN A N 1
ATOM 1827 C CA . GLN A 1 242 ? 3.541 2.802 -24.173 1.00 50.59 242 GLN A CA 1
ATOM 1828 C C . GLN A 1 242 ? 2.981 1.624 -23.360 1.00 50.59 242 GLN A C 1
ATOM 1830 O O . GLN A 1 242 ? 1.813 1.617 -22.994 1.00 50.59 242 GLN A O 1
ATOM 1835 N N . TRP A 1 243 ? 3.803 0.613 -23.079 1.00 49.75 243 TRP A N 1
ATOM 1836 C CA . TRP A 1 243 ? 3.419 -0.583 -22.327 1.00 49.75 243 TRP A CA 1
ATOM 1837 C C . TRP A 1 243 ? 3.428 -0.429 -20.810 1.00 49.75 243 TRP A C 1
ATOM 1839 O O . TRP A 1 243 ? 2.874 -1.260 -20.091 1.00 49.75 243 TRP A O 1
ATOM 1849 N N . LEU A 1 244 ? 4.111 0.597 -20.322 1.00 51.09 244 LEU A N 1
ATOM 1850 C CA . LEU A 1 244 ? 4.355 0.825 -18.911 1.00 51.09 244 LEU A CA 1
ATOM 1851 C C . LEU A 1 244 ? 3.865 2.229 -18.597 1.00 51.09 244 LEU A C 1
ATOM 1853 O O . LEU A 1 244 ? 4.658 3.161 -18.728 1.00 51.09 244 LEU A O 1
ATOM 1857 N N . PRO A 1 245 ? 2.595 2.409 -18.191 1.00 44.25 245 PRO A N 1
ATOM 1858 C CA . PRO A 1 245 ? 2.123 3.703 -17.738 1.00 44.25 245 PRO A CA 1
ATOM 1859 C C . PRO A 1 245 ? 2.919 4.066 -16.485 1.00 44.25 245 PRO A C 1
ATOM 1861 O O . PRO A 1 245 ? 2.620 3.650 -15.369 1.00 44.25 245 PRO A O 1
ATOM 1864 N N . THR A 1 246 ? 3.995 4.821 -16.674 1.00 44.78 246 THR A N 1
ATOM 1865 C CA . THR A 1 246 ? 4.750 5.439 -15.587 1.00 44.78 246 THR A CA 1
ATOM 1866 C C . THR A 1 246 ? 4.090 6.738 -15.124 1.00 44.78 246 THR A C 1
ATOM 1868 O O . THR A 1 246 ? 4.639 7.385 -14.243 1.00 44.78 246 THR A O 1
ATOM 1871 N N . GLY A 1 247 ? 2.929 7.122 -15.682 1.00 36.97 247 GLY A N 1
ATOM 1872 C CA . GLY A 1 247 ? 2.334 8.444 -15.454 1.00 36.97 247 GLY A CA 1
ATOM 1873 C C . GLY A 1 247 ? 0.826 8.529 -15.182 1.00 36.97 247 GLY A C 1
ATOM 1874 O O . GLY A 1 247 ? 0.452 9.400 -14.409 1.00 36.97 247 GLY A O 1
ATOM 1875 N N . SER A 1 248 ? -0.051 7.690 -15.756 1.00 34.22 248 SER A N 1
ATOM 1876 C CA . SER A 1 248 ? -1.502 8.006 -15.721 1.00 34.22 248 SER A CA 1
ATOM 1877 C C . SER A 1 248 ? -2.492 6.842 -15.610 1.00 34.22 248 SER A C 1
ATOM 1879 O O . SER A 1 248 ? -3.566 7.043 -15.055 1.00 34.22 248 SER A O 1
ATOM 1881 N N . ASP A 1 249 ? -2.170 5.623 -16.049 1.00 32.59 249 ASP A N 1
ATOM 1882 C CA . ASP A 1 249 ? -3.195 4.561 -16.184 1.00 32.59 249 ASP A CA 1
ATOM 1883 C C . ASP A 1 249 ? -3.293 3.646 -14.943 1.00 32.59 249 ASP A C 1
ATOM 1885 O O . ASP A 1 249 ? -3.626 2.466 -15.031 1.00 32.59 249 ASP A O 1
ATOM 1889 N N . ILE A 1 250 ? -2.950 4.179 -13.764 1.00 38.03 250 ILE A N 1
ATOM 1890 C CA . ILE A 1 250 ? -2.922 3.445 -12.481 1.00 38.03 250 ILE A CA 1
ATOM 1891 C C . ILE A 1 250 ? -4.268 3.544 -11.734 1.00 38.03 250 ILE A C 1
ATOM 1893 O O . ILE A 1 250 ? -4.445 2.915 -10.692 1.00 38.03 250 ILE A O 1
ATOM 1897 N N . PHE A 1 251 ? -5.246 4.272 -12.272 1.00 28.30 251 PHE A N 1
ATOM 1898 C CA . PHE A 1 251 ? -6.609 4.247 -11.752 1.00 28.30 251 PHE A CA 1
ATOM 1899 C C . PHE A 1 251 ? -7.432 3.226 -12.545 1.00 28.30 251 PHE A C 1
ATOM 1901 O O . PHE A 1 251 ? -7.658 3.444 -13.736 1.00 28.30 251 PHE A O 1
ATOM 1908 N N . PRO A 1 252 ? -7.899 2.113 -11.944 1.00 26.81 252 PRO A N 1
ATOM 1909 C CA . PRO A 1 252 ? -9.115 1.510 -12.461 1.00 26.81 252 PRO A CA 1
ATOM 1910 C C . PRO A 1 252 ? -10.231 2.558 -12.329 1.00 26.81 252 PRO A C 1
ATOM 1912 O O . PRO A 1 252 ? -10.373 3.171 -11.268 1.00 26.81 252 PRO A O 1
ATOM 1915 N N . ALA A 1 253 ? -10.965 2.790 -13.418 1.00 28.70 253 ALA A N 1
ATOM 1916 C CA . ALA A 1 253 ? -12.294 3.388 -13.337 1.00 28.70 253 ALA A CA 1
ATOM 1917 C C . ALA A 1 253 ? -13.241 2.469 -12.549 1.00 28.70 253 ALA A C 1
ATOM 1919 O O . ALA A 1 253 ? -13.029 1.231 -12.597 1.00 28.70 253 ALA A O 1
#

Secondary structure (DSSP, 8-state):
--HHHHHHHHHHHHHHHHHHHHHHHH---EEEEEETTEEEEEEHHHHHHHHHHHHHHHHHHHHHHHHHTTHHHHHHHHHHHHHHHHHHHHHHHHHTT-HHHHHHHHHT---SSHHHHHHHHHHHHHHSSSPPP-HHHHSSTTTHHHHHHHHHHHHHHTT-HHHHHHHHHHHHHH-TT-HHHHHHHHHHHHHTT-GGGTTTHHHHHHHH-HHHHHHHHHHHSSTTTTTS---TTSHHHHHHHHTS-SSSTT---